Protein AF-A0A3B9RMG1-F1 (afdb_monomer)

Structure (mmCIF, N/CA/C/O backbone):
data_AF-A0A3B9RMG1-F1
#
_entry.id   AF-A0A3B9RMG1-F1
#
loop_
_atom_site.group_PDB
_atom_site.id
_atom_site.type_symbol
_atom_site.label_atom_id
_atom_site.label_alt_id
_atom_site.label_comp_id
_atom_site.label_asym_id
_atom_site.label_entity_id
_atom_site.label_seq_id
_atom_site.pdbx_PDB_ins_code
_atom_site.Cartn_x
_atom_site.Cartn_y
_atom_site.Cartn_z
_atom_site.occupancy
_atom_site.B_iso_or_equiv
_atom_site.auth_seq_id
_atom_site.auth_comp_id
_atom_site.auth_asym_id
_atom_site.auth_atom_id
_atom_site.pdbx_PDB_model_num
ATOM 1 N N . MET A 1 1 ? -4.526 37.143 44.118 1.00 39.34 1 MET A N 1
ATOM 2 C CA . MET A 1 1 ? -5.669 37.344 45.036 1.00 39.34 1 MET A CA 1
ATOM 3 C C . MET A 1 1 ? -5.290 36.691 46.354 1.00 39.34 1 MET A C 1
ATOM 5 O O . MET A 1 1 ? -4.773 35.588 46.315 1.00 39.34 1 MET A O 1
ATOM 9 N N . ASN A 1 2 ? -5.384 37.410 47.474 1.00 41.53 2 ASN A N 1
ATOM 10 C CA . ASN A 1 2 ? -4.880 36.944 48.771 1.00 41.53 2 ASN A CA 1
ATOM 11 C C . ASN A 1 2 ? -5.674 35.728 49.270 1.00 41.53 2 ASN A C 1
ATOM 13 O O . ASN A 1 2 ? -6.809 35.892 49.714 1.00 41.53 2 ASN A O 1
ATOM 17 N N . ASP A 1 3 ? -5.048 34.552 49.278 1.00 46.69 3 ASP A N 1
ATOM 18 C CA . ASP A 1 3 ? -5.519 33.377 50.014 1.00 46.69 3 ASP A CA 1
ATOM 19 C C . ASP A 1 3 ? -5.377 33.633 51.519 1.00 46.69 3 ASP A C 1
ATOM 21 O O . ASP A 1 3 ? -4.425 33.203 52.177 1.00 46.6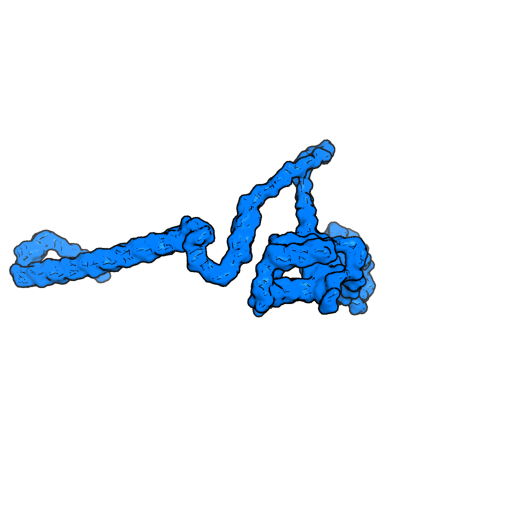9 3 ASP A O 1
ATOM 25 N N . LYS A 1 4 ? -6.329 34.370 52.096 1.00 62.47 4 LYS A N 1
ATOM 26 C CA . LYS A 1 4 ? -6.506 34.381 53.548 1.00 62.47 4 LYS A CA 1
ATOM 27 C C . LYS A 1 4 ? -7.017 33.000 53.952 1.00 62.47 4 LYS A C 1
ATOM 29 O O . LYS A 1 4 ? -8.217 32.749 53.942 1.00 62.47 4 LYS A O 1
ATOM 34 N N . LYS A 1 5 ? -6.095 32.093 54.285 1.00 68.38 5 LYS A N 1
ATOM 35 C CA . LYS A 1 5 ? -6.429 30.817 54.927 1.00 68.38 5 LYS A CA 1
ATOM 36 C C . LYS A 1 5 ? -7.257 31.118 56.173 1.00 68.38 5 LYS A C 1
ATOM 38 O O . LYS A 1 5 ? -6.800 31.841 57.054 1.00 68.38 5 LYS A O 1
ATOM 43 N N . ILE A 1 6 ? -8.469 30.578 56.221 1.00 74.62 6 ILE A N 1
ATOM 44 C CA . ILE A 1 6 ? -9.346 30.670 57.385 1.00 74.62 6 ILE A CA 1
ATOM 45 C C . ILE A 1 6 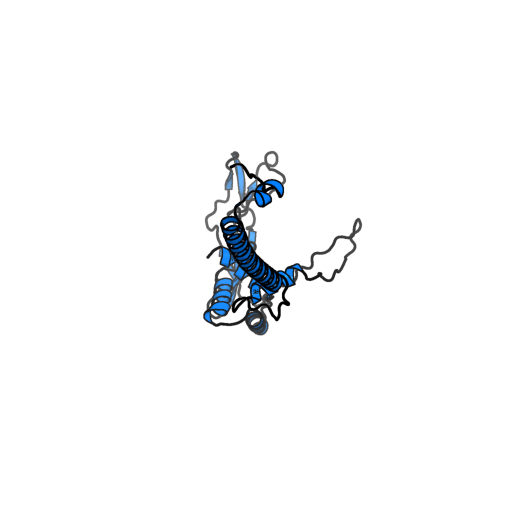? -8.608 30.014 58.560 1.00 74.62 6 ILE A C 1
ATOM 47 O O . ILE A 1 6 ? -8.339 28.812 58.540 1.00 74.62 6 ILE A O 1
ATOM 51 N N . THR A 1 7 ? -8.214 30.807 59.555 1.00 81.25 7 THR A N 1
ATOM 52 C CA . THR A 1 7 ? -7.541 30.311 60.759 1.00 81.25 7 THR A CA 1
ATOM 53 C C . THR A 1 7 ? -8.571 29.935 61.819 1.00 81.25 7 THR A C 1
ATOM 55 O O . THR A 1 7 ? -9.651 30.519 61.903 1.00 81.25 7 THR A O 1
ATOM 58 N N . LYS A 1 8 ? -8.232 28.957 62.666 1.00 78.75 8 LYS A N 1
ATOM 59 C CA . LYS A 1 8 ? -9.112 28.476 63.744 1.00 78.75 8 LYS A CA 1
ATOM 60 C C . LYS A 1 8 ? -9.566 29.608 64.676 1.00 78.75 8 LYS A C 1
ATOM 62 O O . LYS A 1 8 ? -10.716 29.635 65.086 1.00 78.75 8 LYS A O 1
ATOM 67 N N . GLU A 1 9 ? -8.681 30.556 64.962 1.00 79.56 9 GLU A N 1
ATOM 68 C CA . GLU A 1 9 ? -8.955 31.724 65.810 1.00 79.56 9 GLU A CA 1
ATOM 69 C C . GLU A 1 9 ? -10.005 32.660 65.196 1.00 79.56 9 GLU A C 1
ATOM 71 O O . GLU A 1 9 ? -10.875 33.156 65.907 1.00 79.56 9 GLU A O 1
ATOM 76 N N . SER A 1 10 ? -9.986 32.832 63.869 1.00 76.69 10 SER A N 1
ATOM 77 C CA . SER A 1 10 ? -10.973 33.633 63.137 1.00 76.69 10 SER A CA 1
ATOM 78 C C . SER A 1 10 ? -12.367 33.002 63.143 1.00 76.69 10 SER A C 1
ATOM 80 O O . SER A 1 10 ? -13.353 33.728 63.101 1.00 76.69 10 SER A O 1
ATOM 82 N N . LEU A 1 11 ? -12.461 31.669 63.191 1.00 76.62 11 LEU A N 1
ATOM 83 C CA . LEU A 1 11 ? -13.736 30.942 63.224 1.00 76.62 11 LEU A CA 1
ATOM 84 C C . LEU A 1 11 ? -14.408 31.004 64.598 1.00 76.62 11 LEU A C 1
ATOM 86 O O . LEU A 1 11 ? -15.629 31.050 64.681 1.00 76.62 11 LEU A O 1
ATOM 90 N N . VAL A 1 12 ? -13.614 31.027 65.672 1.00 82.75 12 VAL A N 1
ATOM 91 C CA . VAL A 1 12 ? -14.121 31.094 67.054 1.00 82.75 12 VAL A CA 1
ATOM 92 C C . VAL A 1 12 ? -14.759 32.455 67.361 1.00 82.75 12 VAL A C 1
ATOM 94 O O . VA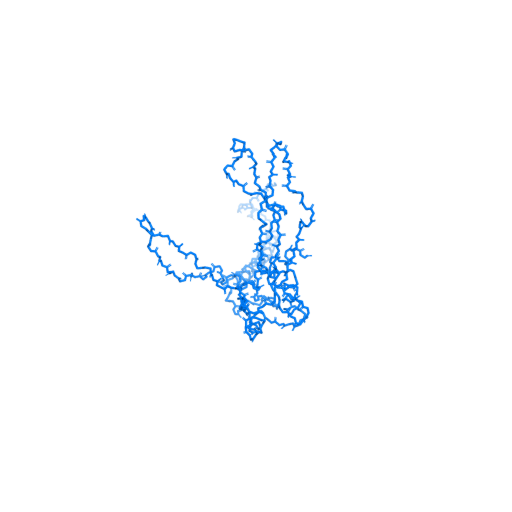L A 1 12 ? -15.621 32.537 68.230 1.00 82.75 12 VAL A O 1
ATOM 97 N N . GLN A 1 13 ? -14.363 33.514 66.650 1.00 83.25 13 GLN A N 1
ATOM 98 C CA . GLN A 1 13 ? -14.909 34.864 66.828 1.00 83.25 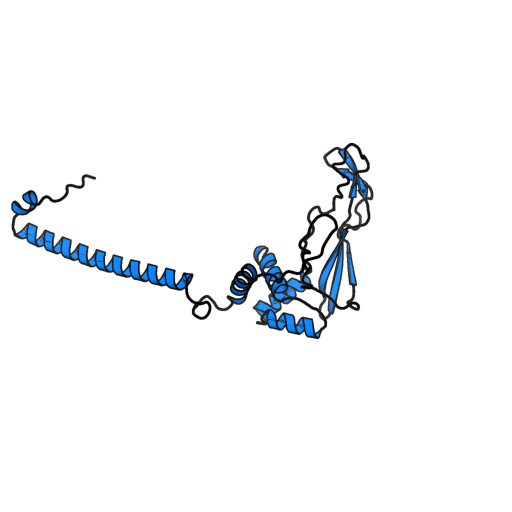13 GLN A CA 1
ATOM 99 C C . GLN A 1 13 ? -16.139 35.169 65.954 1.00 83.25 13 GLN A C 1
ATOM 101 O O . GLN A 1 13 ? -16.744 36.225 66.125 1.00 83.25 13 GLN A O 1
ATOM 106 N N . MET A 1 14 ? -16.516 34.285 65.022 1.00 80.56 14 MET A N 1
ATOM 107 C CA . MET A 1 14 ? -17.698 34.492 64.178 1.00 80.56 14 MET A CA 1
ATOM 108 C C . MET A 1 14 ? -18.995 34.174 64.936 1.00 80.56 14 MET A C 1
ATOM 110 O O . MET A 1 14 ? -19.017 33.270 65.777 1.00 80.56 14 MET A O 1
ATOM 114 N N . PRO A 1 15 ? -20.098 34.880 64.635 1.00 88.81 15 PRO A N 1
ATOM 115 C CA . PRO A 1 15 ? -21.396 34.544 65.197 1.00 88.81 15 PRO A CA 1
ATOM 116 C C . PRO A 1 15 ? -21.856 33.166 64.701 1.00 88.81 15 PRO A C 1
ATOM 118 O O . PRO A 1 15 ? -21.506 32.711 63.611 1.00 88.81 15 PRO A O 1
ATOM 121 N N . HIS A 1 16 ? -22.665 32.494 65.522 1.00 85.31 16 HIS A N 1
ATOM 122 C CA . HIS A 1 16 ? -23.092 31.113 65.280 1.00 85.31 16 HIS A CA 1
ATOM 123 C C . HIS A 1 16 ? -23.834 30.933 63.942 1.00 85.31 16 HIS A C 1
ATOM 125 O O . HIS A 1 16 ? -23.711 29.893 63.299 1.00 85.31 16 HIS A O 1
ATOM 131 N N . GLU A 1 17 ? -24.594 31.941 63.516 1.00 87.75 17 GLU A N 1
ATOM 132 C CA . GLU A 1 17 ? -25.357 31.921 62.264 1.00 87.75 17 GLU A CA 1
ATOM 133 C C . GLU A 1 17 ? -24.441 31.937 61.029 1.00 87.75 17 GLU A C 1
ATOM 135 O O . GLU A 1 17 ? -24.593 31.100 60.138 1.00 87.75 17 GLU A O 1
ATOM 140 N N . ASP A 1 18 ? -23.410 32.787 61.031 1.00 85.50 18 ASP A N 1
ATOM 141 C CA . ASP A 1 18 ? -22.428 32.843 59.943 1.00 85.50 18 ASP A CA 1
ATOM 142 C C . ASP A 1 18 ? -21.576 31.566 59.875 1.00 85.50 18 ASP A C 1
ATOM 144 O O . ASP A 1 18 ? -21.216 31.106 58.790 1.00 85.50 18 ASP A O 1
ATOM 148 N N . LEU A 1 19 ? -21.276 30.955 61.028 1.00 86.25 19 LEU A N 1
ATOM 149 C CA . LEU A 1 19 ? -20.561 29.678 61.102 1.00 86.25 19 LEU A CA 1
ATOM 150 C C . LEU A 1 19 ? -21.408 28.545 60.498 1.00 86.25 19 LEU A C 1
ATOM 152 O O . LEU A 1 19 ? -20.898 27.756 59.702 1.00 86.25 19 LEU A O 1
ATOM 156 N N . ALA A 1 20 ? -22.707 28.498 60.807 1.00 87.00 20 ALA A N 1
ATOM 157 C CA . ALA A 1 20 ? -23.631 27.523 60.229 1.00 87.00 20 ALA 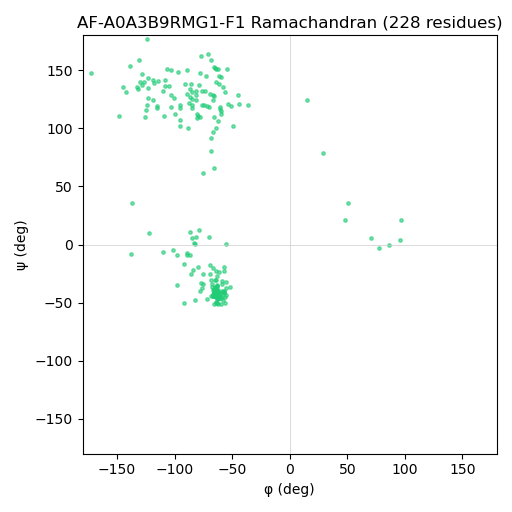A CA 1
ATOM 158 C C . ALA A 1 20 ? -23.756 27.679 58.702 1.00 87.00 20 ALA A C 1
ATOM 160 O O . ALA A 1 20 ? -23.676 26.685 57.975 1.00 87.00 20 ALA A O 1
ATOM 161 N N . ALA A 1 21 ? -23.872 28.916 58.206 1.00 88.75 21 ALA A N 1
ATOM 162 C CA . ALA A 1 21 ? -23.900 29.203 56.773 1.00 88.75 21 ALA A CA 1
ATOM 163 C C . ALA A 1 21 ? -22.589 28.792 56.078 1.00 88.75 21 ALA A C 1
ATOM 165 O O . ALA A 1 21 ? -22.608 28.17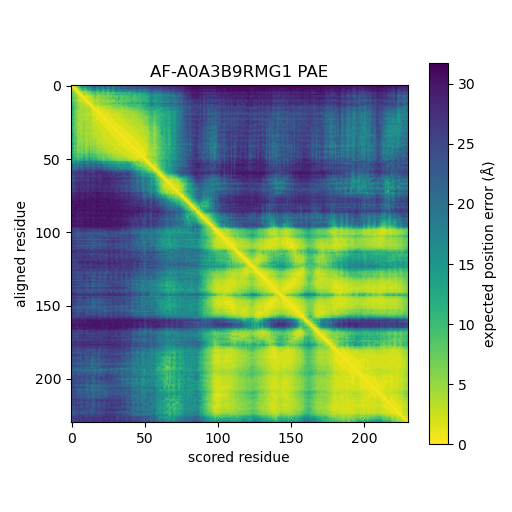7 55.011 1.00 88.75 21 ALA A O 1
ATOM 166 N N . LEU A 1 22 ? -21.438 29.068 56.700 1.00 88.81 22 LEU A N 1
ATOM 167 C CA . LEU A 1 22 ? -20.129 28.678 56.179 1.00 88.81 22 LEU A CA 1
ATOM 168 C C . LEU A 1 22 ? -19.963 27.153 56.118 1.00 88.81 22 LEU A C 1
ATOM 170 O O . LEU A 1 22 ? -19.488 26.636 55.110 1.00 88.81 22 LEU A O 1
ATOM 174 N N . VAL A 1 23 ? -20.393 26.424 57.152 1.00 90.62 23 VAL A N 1
ATOM 175 C CA . VAL A 1 23 ? -20.362 24.952 57.168 1.00 90.62 23 VAL A CA 1
ATOM 176 C C . VAL A 1 23 ? -21.254 24.368 56.076 1.00 90.62 23 VAL A C 1
ATOM 178 O O . VAL A 1 23 ? -20.827 23.439 55.394 1.00 90.62 23 VAL A O 1
ATOM 181 N N . PHE A 1 24 ? -22.448 24.924 55.866 1.00 93.31 24 PHE A N 1
ATOM 182 C CA . PHE A 1 24 ? -23.353 24.492 54.799 1.00 93.31 24 PHE A CA 1
ATOM 183 C C . PHE A 1 24 ? -22.777 24.752 53.397 1.00 93.31 24 PHE A C 1
ATOM 185 O O . PHE A 1 24 ? -22.838 23.896 52.513 1.00 93.31 24 PHE A O 1
ATOM 192 N N . ASN A 1 25 ? -22.155 25.913 53.188 1.00 92.50 25 ASN A N 1
ATOM 193 C CA . ASN A 1 25 ? -21.501 26.228 51.919 1.00 92.50 25 ASN A CA 1
ATOM 194 C C . ASN A 1 25 ? -20.311 25.296 51.659 1.00 92.50 25 ASN A C 1
ATOM 196 O O . ASN A 1 25 ? -20.173 24.759 50.561 1.00 92.50 25 ASN A O 1
ATOM 200 N N . LEU A 1 26 ? -19.474 25.056 52.672 1.00 91.75 26 LEU A N 1
ATOM 201 C CA . LEU A 1 26 ? -18.340 24.141 52.557 1.00 91.75 26 LEU A CA 1
ATOM 202 C C . LEU A 1 26 ? -18.787 22.693 52.337 1.00 91.75 26 LEU A C 1
ATOM 204 O O . LEU A 1 26 ? -18.174 22.006 51.526 1.00 91.75 26 LEU A O 1
ATOM 208 N N . SER A 1 27 ? -19.848 22.224 53.000 1.00 95.00 27 SER A N 1
ATOM 209 C CA . SER A 1 27 ? -20.367 20.870 52.777 1.00 95.00 27 SER A CA 1
ATOM 210 C C . SER A 1 27 ? -20.903 20.700 51.357 1.00 95.00 27 SER A C 1
ATOM 212 O O . SER A 1 27 ? -20.614 19.688 50.722 1.00 95.00 27 SER A O 1
ATOM 214 N N . THR A 1 28 ? -21.594 21.714 50.830 1.00 96.06 28 THR A N 1
ATOM 215 C CA . THR A 1 28 ? -22.084 21.732 49.446 1.00 96.06 28 THR A CA 1
ATOM 216 C C . THR A 1 28 ? -20.920 21.709 48.452 1.00 96.06 28 THR A C 1
ATOM 218 O O . THR A 1 28 ? -20.920 20.902 47.528 1.00 96.06 28 THR A O 1
ATOM 221 N N . ILE A 1 29 ? -19.879 22.524 48.668 1.00 95.94 29 ILE A N 1
ATOM 222 C CA . ILE A 1 29 ? -18.672 22.536 47.820 1.00 95.94 29 ILE A CA 1
ATOM 223 C C . ILE A 1 29 ? -17.941 21.189 47.871 1.00 95.94 29 ILE A C 1
ATOM 225 O O . ILE A 1 29 ? -17.483 20.690 46.849 1.00 95.94 29 ILE A O 1
ATOM 229 N N . ILE A 1 30 ? -17.832 20.573 49.050 1.00 96.50 30 ILE A N 1
ATOM 230 C CA . ILE A 1 30 ? -17.201 19.255 49.189 1.00 96.50 30 ILE A CA 1
ATOM 231 C C . ILE A 1 30 ? -18.006 18.192 48.432 1.00 96.50 30 ILE A C 1
ATOM 233 O O . ILE A 1 30 ? -17.414 17.316 47.803 1.00 96.50 30 ILE A O 1
ATOM 237 N N . GLN A 1 31 ? -19.339 18.254 48.463 1.00 95.94 31 GLN A N 1
ATOM 238 C CA . GLN A 1 31 ? -20.193 17.337 47.705 1.00 95.94 31 GLN A CA 1
ATOM 239 C C . GLN A 1 31 ? -19.979 17.487 46.195 1.00 95.94 31 GLN A C 1
ATOM 241 O O . GLN A 1 31 ? -19.674 16.491 45.540 1.00 95.94 31 GLN A O 1
ATOM 246 N N . THR A 1 32 ? -20.024 18.710 45.661 1.00 96.69 32 THR A N 1
ATOM 247 C CA . THR A 1 32 ? -19.827 18.946 44.221 1.00 96.69 32 THR A CA 1
ATOM 248 C C . THR A 1 32 ? -18.423 18.556 43.755 1.00 96.69 32 THR A C 1
ATOM 250 O O . THR A 1 32 ? -18.270 17.912 42.719 1.00 96.69 32 THR A O 1
ATOM 253 N N . GLN A 1 33 ? -17.388 18.856 44.546 1.00 96.75 33 GLN A N 1
ATOM 254 C CA . GLN A 1 33 ? -16.019 18.430 44.245 1.00 96.75 33 GLN A CA 1
ATOM 255 C C . GLN A 1 33 ? -15.870 16.904 44.259 1.00 96.75 33 GLN A C 1
ATOM 257 O O . GLN A 1 33 ? -15.161 16.348 43.422 1.00 96.75 33 GLN A O 1
ATOM 262 N N . ASN A 1 34 ? -16.533 16.204 45.183 1.00 97.12 34 ASN A N 1
ATOM 263 C CA . ASN A 1 34 ? -16.502 14.742 45.223 1.00 97.12 34 ASN A CA 1
ATOM 264 C C . ASN A 1 34 ? -17.196 14.116 44.005 1.00 97.12 34 ASN A C 1
ATOM 266 O O . ASN A 1 34 ? -16.685 13.129 43.471 1.00 97.12 34 ASN A O 1
ATOM 270 N N . GLU A 1 35 ? -18.313 14.688 43.552 1.00 97.38 35 GLU A N 1
ATOM 271 C CA . GLU A 1 35 ? -18.993 14.278 42.317 1.00 97.38 35 GLU A CA 1
ATOM 272 C C . GLU A 1 35 ? -18.094 14.483 41.092 1.00 97.38 35 GLU A C 1
ATOM 274 O O . GLU A 1 35 ? -17.920 13.572 40.282 1.00 97.38 35 GLU A O 1
ATOM 279 N N . GLU A 1 36 ? -17.437 15.638 40.989 1.00 97.12 36 GLU A N 1
ATOM 280 C CA . GLU A 1 36 ? -16.516 15.928 39.890 1.00 97.12 36 GLU A CA 1
ATOM 281 C C . GLU A 1 36 ? -15.307 14.980 39.892 1.00 97.12 36 GLU A C 1
ATOM 283 O O . GLU A 1 36 ? -14.942 14.423 38.855 1.00 97.12 36 GLU A O 1
ATOM 288 N N . ILE A 1 37 ? -14.726 14.700 41.062 1.00 97.69 37 ILE A N 1
ATOM 289 C CA . ILE A 1 37 ? -13.644 13.718 41.206 1.00 97.69 37 ILE A CA 1
ATOM 290 C C . ILE A 1 37 ? -14.114 12.314 40.805 1.00 97.69 37 ILE A C 1
ATOM 292 O O . ILE A 1 37 ? -13.342 11.569 40.195 1.00 97.69 37 ILE A O 1
ATOM 296 N N . ALA A 1 38 ? -15.345 11.925 41.146 1.00 97.31 38 ALA A N 1
ATOM 297 C CA . ALA A 1 38 ? -15.903 10.635 40.748 1.00 97.31 38 ALA A CA 1
ATOM 298 C C . ALA A 1 38 ? -16.031 10.535 39.220 1.00 97.31 38 ALA A C 1
ATOM 300 O O . ALA A 1 38 ? -15.525 9.572 38.639 1.00 97.31 38 ALA A O 1
ATOM 301 N N . ASN A 1 39 ? -16.581 11.568 38.578 1.00 97.06 39 ASN A N 1
ATOM 302 C CA . ASN A 1 3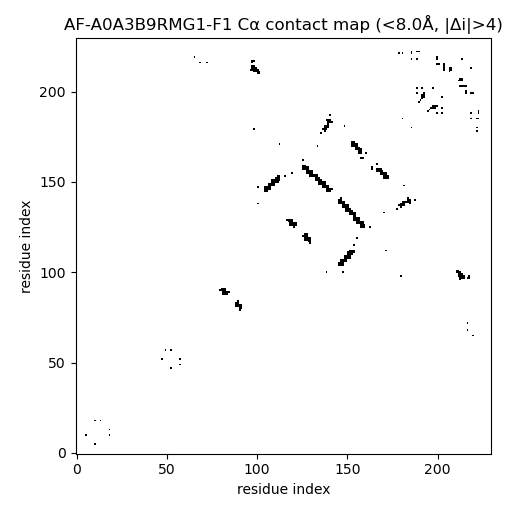9 ? -16.710 11.656 37.122 1.00 97.06 39 ASN A CA 1
ATOM 303 C C . ASN A 1 39 ? -15.342 11.617 36.425 1.00 97.06 39 ASN A C 1
ATOM 305 O O . ASN A 1 39 ? -15.133 10.857 35.481 1.00 97.06 39 ASN A O 1
ATOM 309 N N . LEU A 1 40 ? -14.361 12.383 36.913 1.00 97.19 40 LEU A N 1
ATOM 310 C CA . LEU A 1 40 ? -13.007 12.387 36.353 1.00 97.19 40 LEU A CA 1
ATOM 311 C C . LEU A 1 40 ? -12.323 11.022 36.488 1.00 97.19 40 LEU A C 1
ATOM 313 O O . LEU A 1 40 ? -11.636 10.574 35.567 1.00 97.19 40 LEU A O 1
ATOM 317 N N . LYS A 1 41 ? -12.517 10.336 37.620 1.00 96.81 41 LYS A N 1
ATOM 318 C CA . LYS A 1 41 ? -12.010 8.972 37.819 1.00 96.81 41 LYS A CA 1
ATOM 319 C C . LYS A 1 41 ? -12.669 7.980 36.866 1.00 96.81 41 LYS A C 1
ATOM 321 O O . LYS A 1 41 ? -11.979 7.087 36.380 1.00 96.81 41 LYS A O 1
ATOM 326 N N . GLU A 1 42 ? -13.965 8.111 36.603 1.00 95.38 42 GLU A N 1
ATOM 327 C CA . GLU A 1 42 ? -14.668 7.284 35.622 1.00 95.38 42 GLU A CA 1
ATOM 328 C C . GLU A 1 42 ? -14.128 7.522 34.209 1.00 95.38 42 GLU A C 1
ATOM 330 O O . GLU A 1 42 ? -13.701 6.572 33.558 1.00 95.38 42 GLU A O 1
ATOM 335 N N . LEU A 1 43 ? -14.024 8.781 33.776 1.00 94.44 43 LEU A N 1
ATOM 336 C CA . LEU A 1 43 ? -13.455 9.140 32.474 1.00 94.44 43 LEU A CA 1
ATOM 337 C C . LEU A 1 43 ? -12.022 8.627 32.304 1.00 94.44 43 LEU A C 1
ATOM 339 O O . LEU A 1 43 ? -11.650 8.139 31.237 1.00 94.44 43 LEU A O 1
ATOM 343 N N . TYR A 1 44 ? -11.207 8.698 33.360 1.00 94.31 44 TYR A N 1
ATOM 344 C CA . TYR A 1 44 ? -9.856 8.147 33.340 1.00 94.31 44 TYR A CA 1
ATOM 345 C C . TYR A 1 44 ? -9.860 6.623 33.177 1.00 94.31 44 TYR A C 1
ATOM 347 O O . TYR A 1 44 ? -9.085 6.090 32.380 1.00 94.31 44 TYR A O 1
ATOM 355 N N . LYS A 1 45 ? -10.739 5.913 33.898 1.00 91.19 45 LYS A N 1
ATOM 356 C CA . LYS A 1 45 ? -10.909 4.461 33.745 1.00 91.19 45 LYS A CA 1
ATOM 357 C C . LYS A 1 45 ? -11.370 4.101 32.337 1.00 91.19 45 LYS A C 1
ATOM 359 O O . LYS A 1 45 ? -10.787 3.191 31.760 1.00 91.19 45 LYS A O 1
ATOM 364 N N . LEU A 1 46 ? -12.336 4.831 31.777 1.00 86.75 46 LEU A N 1
ATOM 365 C CA . LEU A 1 46 ? -12.823 4.639 30.409 1.00 86.75 46 LEU A CA 1
ATOM 366 C C . LEU A 1 46 ? -11.702 4.829 29.387 1.00 86.75 46 LEU A C 1
ATOM 368 O O . LEU A 1 46 ? -11.428 3.910 28.628 1.00 86.75 46 LEU A O 1
ATOM 372 N N . ARG A 1 47 ? -10.953 5.937 29.442 1.00 84.94 47 ARG A N 1
ATOM 373 C CA . ARG A 1 47 ? -9.780 6.146 28.570 1.00 84.94 47 ARG A CA 1
ATOM 374 C C . ARG A 1 47 ? -8.732 5.047 28.699 1.00 84.94 47 ARG A C 1
ATOM 376 O O . ARG A 1 47 ? -8.102 4.656 27.720 1.00 84.94 47 ARG A O 1
ATOM 383 N N . THR A 1 48 ? -8.475 4.607 29.928 1.00 85.12 48 THR A N 1
ATOM 384 C CA . THR A 1 48 ? -7.503 3.541 30.190 1.00 85.12 48 THR A CA 1
ATOM 385 C C . THR A 1 48 ? -8.007 2.229 29.590 1.00 85.12 48 THR A C 1
ATOM 387 O O . THR A 1 48 ? -7.237 1.525 28.946 1.00 85.12 48 THR A O 1
ATOM 390 N N . ALA A 1 49 ? -9.301 1.936 29.726 1.00 81.00 49 ALA A N 1
ATOM 391 C CA . ALA A 1 49 ? -9.934 0.785 29.102 1.00 81.00 49 ALA A CA 1
ATOM 392 C C . ALA A 1 49 ? -9.902 0.877 27.568 1.00 81.00 49 ALA A C 1
ATOM 394 O O . ALA A 1 49 ? -9.495 -0.083 26.941 1.00 81.00 49 ALA A O 1
ATOM 395 N N . GLU A 1 50 ? -10.218 2.014 26.949 1.00 74.25 50 GLU A N 1
ATOM 396 C CA . GLU A 1 50 ? -10.128 2.193 25.487 1.00 74.25 50 GLU A CA 1
ATOM 397 C C . GLU A 1 50 ? -8.709 1.955 24.951 1.00 74.25 50 GLU A C 1
ATOM 399 O O . GLU A 1 50 ? -8.517 1.343 23.899 1.00 74.25 50 GLU A O 1
ATOM 404 N N . ARG A 1 51 ? -7.697 2.432 25.687 1.00 72.81 51 ARG A N 1
ATOM 405 C CA . ARG A 1 51 ? -6.291 2.334 25.281 1.00 72.81 51 ARG A CA 1
ATOM 406 C C . ARG A 1 51 ? -5.692 0.941 25.487 1.00 72.81 51 ARG A C 1
ATOM 408 O O . ARG A 1 51 ? -4.790 0.572 24.739 1.00 72.81 51 ARG A O 1
ATOM 415 N N . TYR A 1 52 ? -6.130 0.215 26.515 1.00 77.31 52 TYR A N 1
ATOM 416 C CA . TYR A 1 52 ? -5.519 -1.049 26.944 1.00 77.31 52 TYR A CA 1
ATOM 417 C C . TYR A 1 52 ? -6.482 -2.245 26.939 1.00 77.31 52 TYR A C 1
ATOM 419 O O . TYR A 1 52 ? -6.124 -3.303 27.461 1.00 77.31 52 TYR A O 1
ATOM 427 N N . SER A 1 53 ? -7.690 -2.113 26.386 1.00 70.38 53 SER A N 1
ATOM 428 C CA . SER A 1 53 ? -8.597 -3.249 26.229 1.00 70.38 53 SER A CA 1
ATOM 429 C C . SER A 1 53 ? -8.024 -4.268 25.253 1.00 70.38 53 SER A C 1
ATOM 431 O O . SER A 1 53 ? -7.212 -3.966 24.373 1.00 70.38 53 SER A O 1
ATOM 433 N N . SER A 1 54 ? -8.429 -5.521 25.447 1.00 64.06 54 SER A N 1
ATOM 434 C CA . SER A 1 54 ? -8.078 -6.592 24.526 1.00 64.06 54 SER A CA 1
ATOM 435 C C . SER A 1 54 ? -8.622 -6.268 23.127 1.00 64.06 54 SER A C 1
ATOM 437 O O . SER A 1 54 ? -9.713 -5.716 22.999 1.00 64.06 54 SER A O 1
ATOM 439 N N . SER A 1 55 ? -7.897 -6.627 22.059 1.00 59.84 55 SER A N 1
ATOM 440 C CA . SER A 1 55 ? -8.326 -6.314 20.677 1.00 59.84 55 SER A CA 1
ATOM 441 C C . SER A 1 55 ? -9.716 -6.865 20.312 1.00 59.84 55 SER A C 1
ATOM 443 O O . SER A 1 55 ? -10.343 -6.385 19.378 1.00 59.84 55 SER A O 1
ATOM 445 N N . SER A 1 56 ? -10.207 -7.864 21.057 1.00 58.41 56 SER A N 1
ATOM 446 C CA . SER A 1 56 ? -11.548 -8.443 20.923 1.00 58.41 56 SER A CA 1
ATOM 447 C C . SER A 1 56 ? -12.659 -7.627 21.592 1.00 58.41 56 SER A C 1
ATOM 449 O O . SER A 1 56 ? -13.825 -7.828 21.273 1.00 58.41 56 SER A O 1
ATOM 451 N N . GLU A 1 57 ? -12.316 -6.743 22.530 1.00 58.47 57 GLU A N 1
ATOM 452 C CA . GLU A 1 57 ? -13.251 -5.913 23.305 1.00 58.47 57 GLU A CA 1
ATOM 453 C C . GLU A 1 57 ? -13.178 -4.428 22.926 1.00 58.47 57 GLU A C 1
ATOM 455 O O . GLU A 1 57 ? -13.990 -3.631 23.398 1.00 58.47 57 GLU A O 1
ATOM 460 N N . GLN A 1 58 ? -12.230 -4.035 22.069 1.00 61.41 58 GLN A N 1
ATOM 461 C CA . GLN A 1 58 ? -12.234 -2.713 21.456 1.00 61.41 58 GLN A CA 1
ATOM 462 C C . GLN A 1 58 ? -13.479 -2.578 20.575 1.00 61.41 58 GLN A C 1
ATOM 464 O O . GLN A 1 58 ? -13.520 -3.038 19.437 1.00 61.41 58 GLN A O 1
ATOM 469 N N . VAL A 1 59 ? -14.508 -1.908 21.100 1.00 56.97 59 VAL A N 1
ATOM 470 C CA . VAL A 1 59 ? -15.641 -1.391 20.319 1.00 56.97 59 VAL A CA 1
ATOM 471 C C . VAL A 1 59 ? -15.157 -0.142 19.571 1.00 56.97 59 VAL A C 1
ATOM 473 O O . VAL A 1 59 ? -15.582 0.980 19.825 1.00 56.97 59 VAL A O 1
ATOM 476 N N . GLY A 1 60 ? -14.168 -0.332 18.701 1.00 54.94 60 GLY A N 1
ATOM 477 C CA . GLY A 1 60 ? -13.645 0.668 17.784 1.00 54.94 60 GLY A CA 1
ATOM 478 C C . GLY A 1 60 ? -14.185 0.362 16.399 1.00 54.94 60 GLY A C 1
ATOM 479 O O . GLY A 1 60 ? -13.975 -0.735 15.902 1.00 54.94 60 GLY A O 1
ATOM 480 N N . TYR A 1 61 ? -14.948 1.309 15.855 1.00 52.91 61 TYR A N 1
ATOM 481 C CA . TYR A 1 61 ? -15.434 1.451 14.479 1.00 52.91 61 TYR A CA 1
ATOM 482 C C . TYR A 1 61 ? -15.342 0.222 13.553 1.00 52.91 61 TYR A C 1
ATOM 484 O O . TYR A 1 61 ? -14.270 -0.309 13.259 1.00 52.91 61 TYR A O 1
ATOM 492 N N . LEU A 1 62 ? -16.506 -0.153 13.004 1.00 54.94 62 LEU A N 1
ATOM 493 C CA . LEU A 1 62 ? -16.649 -1.026 11.836 1.00 54.94 62 LEU A CA 1
ATOM 494 C C . LEU A 1 62 ? -15.488 -0.714 10.865 1.00 54.94 62 LEU A C 1
ATOM 496 O O . LEU A 1 62 ? -15.360 0.438 10.473 1.00 54.94 62 LEU A O 1
ATOM 500 N N . PHE A 1 63 ? -14.630 -1.694 10.545 1.00 53.66 63 PHE A N 1
ATOM 501 C CA . PHE A 1 63 ? -13.452 -1.597 9.647 1.00 53.66 63 PHE A CA 1
ATOM 502 C C . PHE A 1 63 ? -12.037 -1.368 10.242 1.00 53.66 63 PHE A C 1
ATOM 504 O O . PHE A 1 63 ? -11.119 -1.061 9.482 1.00 53.66 63 PHE A O 1
ATOM 511 N N . GLN A 1 64 ? -11.770 -1.657 11.522 1.00 61.34 64 GLN A N 1
ATOM 512 C CA . GLN A 1 64 ? -10.407 -1.560 12.103 1.00 61.34 64 GLN A CA 1
ATOM 513 C C . GLN A 1 64 ? -9.370 -2.614 11.621 1.00 61.34 64 GLN A C 1
ATOM 515 O O . GLN A 1 64 ? -8.232 -2.684 12.086 1.00 61.34 64 GLN A O 1
ATOM 520 N N . GLU A 1 65 ? -9.722 -3.443 10.639 1.00 61.91 65 GLU A N 1
ATOM 521 C CA . GLU A 1 65 ? -8.902 -4.557 10.137 1.00 61.91 65 GLU A CA 1
ATOM 522 C C . GLU A 1 65 ? -7.549 -4.142 9.538 1.00 61.91 65 GLU A C 1
ATOM 524 O O . GLU A 1 65 ? -6.661 -4.990 9.410 1.00 61.91 65 GLU A O 1
ATOM 529 N N . LEU A 1 66 ? -7.422 -2.890 9.083 1.00 62.09 66 LEU A N 1
ATOM 530 C CA . LEU A 1 66 ? -6.190 -2.358 8.493 1.00 62.09 66 LEU A CA 1
ATOM 531 C C . LEU A 1 66 ? -5.206 -1.908 9.573 1.00 62.09 66 LEU A C 1
ATOM 533 O O . LEU A 1 66 ? -4.049 -2.312 9.528 1.00 62.09 66 LEU A O 1
ATOM 537 N N . GLU A 1 67 ? -5.679 -1.152 10.562 1.00 65.75 67 GLU A N 1
ATOM 538 C CA . GLU A 1 67 ? -4.869 -0.661 11.685 1.00 65.75 67 GLU A CA 1
ATOM 539 C C . GLU A 1 67 ? -4.382 -1.813 12.570 1.00 65.75 67 GLU A C 1
ATOM 541 O O . GLU A 1 67 ? -3.209 -1.874 12.932 1.00 65.75 67 GLU A O 1
ATOM 546 N N . ILE A 1 68 ? -5.256 -2.791 12.848 1.00 65.81 68 ILE A N 1
ATOM 547 C CA . ILE A 1 68 ? -4.881 -4.006 13.586 1.00 65.81 68 ILE A CA 1
ATOM 548 C C . ILE A 1 68 ? -3.824 -4.795 12.809 1.00 65.81 68 ILE A C 1
ATOM 550 O O . ILE A 1 68 ? -2.880 -5.316 13.400 1.00 65.81 68 ILE A O 1
ATOM 554 N N . LEU A 1 69 ? -3.957 -4.890 11.481 1.00 63.53 69 LEU A N 1
ATOM 555 C CA . LEU A 1 69 ? -2.960 -5.577 10.668 1.00 63.53 69 LEU A CA 1
ATOM 556 C C . LEU A 1 69 ? -1.623 -4.831 10.697 1.00 63.53 69 LEU A C 1
ATOM 558 O O . LEU A 1 69 ? -0.601 -5.485 10.856 1.00 63.53 69 LEU A O 1
ATOM 562 N N . ASP A 1 70 ? -1.619 -3.503 10.592 1.00 63.81 70 ASP A N 1
ATOM 563 C CA . ASP A 1 70 ? -0.397 -2.695 10.658 1.00 63.81 70 ASP A CA 1
ATOM 564 C C . ASP A 1 70 ? 0.325 -2.852 12.010 1.00 63.81 70 ASP A C 1
ATOM 566 O O . ASP A 1 70 ? 1.526 -3.125 12.057 1.00 63.81 70 ASP A O 1
ATOM 570 N N . ALA A 1 71 ? -0.424 -2.840 13.118 1.00 62.19 71 ALA A N 1
ATOM 571 C CA . ALA A 1 71 ? 0.114 -3.086 14.456 1.00 62.19 71 ALA A CA 1
ATOM 572 C C . ALA A 1 71 ? 0.669 -4.515 14.631 1.00 62.19 71 ALA A C 1
ATOM 574 O O . ALA A 1 71 ? 1.749 -4.701 15.195 1.00 62.19 71 ALA A O 1
ATOM 575 N N . VAL A 1 72 ? -0.031 -5.537 14.120 1.00 59.91 72 VAL A N 1
ATOM 576 C CA . VAL A 1 72 ? 0.455 -6.931 14.123 1.00 59.91 72 VAL A CA 1
ATOM 577 C C . VAL A 1 72 ? 1.716 -7.071 13.267 1.00 59.91 72 VAL A C 1
ATOM 579 O O . VAL A 1 72 ? 2.644 -7.780 13.652 1.00 59.91 72 VAL A O 1
ATOM 582 N N . LEU A 1 73 ? 1.783 -6.380 12.130 1.00 54.72 73 LEU A N 1
ATOM 583 C CA . LEU A 1 73 ? 2.935 -6.391 11.230 1.00 54.72 73 LEU A CA 1
ATOM 584 C C . LEU A 1 73 ? 4.165 -5.716 11.843 1.00 54.72 73 LEU A C 1
ATOM 586 O O . LEU A 1 73 ? 5.273 -6.212 11.651 1.00 54.72 73 LEU A O 1
ATOM 590 N N . ALA A 1 74 ? 3.988 -4.639 12.612 1.00 58.44 74 ALA A N 1
ATOM 591 C CA . ALA A 1 74 ? 5.077 -4.011 13.358 1.00 58.44 74 ALA A CA 1
ATOM 592 C C . ALA A 1 74 ? 5.665 -4.932 14.451 1.00 58.44 74 ALA A C 1
ATOM 594 O O . ALA A 1 74 ? 6.813 -4.748 14.854 1.00 58.44 74 ALA A O 1
ATOM 595 N N . GLY A 1 75 ? 4.896 -5.922 14.922 1.00 50.88 75 GLY A N 1
ATOM 596 C CA . GLY A 1 75 ? 5.264 -6.817 16.024 1.00 50.88 75 GLY A CA 1
ATOM 597 C C . GLY A 1 75 ? 5.753 -8.221 15.641 1.00 50.88 75 GLY A C 1
ATOM 598 O O . GLY A 1 75 ? 6.140 -8.973 16.535 1.00 50.88 75 GLY A O 1
ATOM 599 N N . GLN A 1 76 ? 5.735 -8.621 14.364 1.00 40.09 76 GLN A N 1
ATOM 600 C CA . GLN A 1 76 ? 6.136 -9.980 13.966 1.00 40.09 76 GLN A CA 1
ATOM 601 C C . GLN A 1 76 ? 7.667 -10.136 13.858 1.00 40.09 76 GLN A C 1
ATOM 603 O O . GLN A 1 76 ? 8.297 -9.423 13.075 1.00 40.09 76 GLN A O 1
ATOM 608 N N . PRO A 1 77 ? 8.288 -11.097 14.575 1.00 42.66 77 PRO A N 1
ATOM 609 C CA . PRO A 1 77 ? 9.695 -11.427 14.376 1.00 42.66 77 PRO A CA 1
ATOM 610 C C . PRO A 1 77 ? 9.870 -12.220 13.071 1.00 42.66 77 PRO A C 1
ATOM 612 O O . PRO A 1 77 ? 9.304 -13.301 12.900 1.00 42.66 77 PRO A O 1
ATOM 615 N N . GLU A 1 78 ? 10.660 -11.690 12.135 1.00 46.72 78 GLU A N 1
ATOM 616 C CA . GLU A 1 78 ? 11.050 -12.408 10.915 1.00 46.72 78 GLU A CA 1
ATOM 617 C C . GLU A 1 78 ? 11.942 -13.618 11.270 1.00 46.72 78 GLU A C 1
ATOM 619 O O . GLU A 1 78 ? 12.946 -13.475 11.966 1.00 46.72 78 GLU A O 1
ATOM 624 N N . VAL A 1 79 ? 11.595 -14.820 10.788 1.00 48.69 79 VAL A N 1
ATOM 625 C CA . VAL A 1 79 ? 12.403 -16.043 10.979 1.00 48.69 79 VAL A CA 1
ATOM 626 C C . VAL A 1 79 ? 13.690 -15.951 10.146 1.00 48.69 79 VAL A C 1
ATOM 628 O O . VAL A 1 79 ? 13.645 -15.851 8.916 1.00 48.69 79 VAL A O 1
ATOM 631 N N . GLU A 1 80 ? 14.835 -15.966 10.834 1.00 43.91 80 GLU A N 1
ATOM 632 C CA . GLU A 1 80 ? 16.155 -15.632 10.291 1.00 43.91 80 GLU A CA 1
ATOM 633 C C . GLU A 1 80 ? 16.860 -16.835 9.628 1.00 43.91 80 GLU A C 1
ATOM 635 O O . GLU A 1 80 ? 17.071 -17.868 10.255 1.00 43.91 80 GLU A O 1
ATOM 640 N N . GLU A 1 81 ? 17.297 -16.682 8.373 1.00 50.81 81 GLU A N 1
ATOM 641 C CA . GLU A 1 81 ? 18.253 -17.589 7.713 1.00 50.81 81 GLU A CA 1
ATOM 642 C C . GLU A 1 81 ? 19.521 -16.807 7.334 1.00 50.81 81 GLU A C 1
ATOM 644 O O . GLU A 1 81 ? 19.463 -15.783 6.642 1.00 50.81 81 GLU A O 1
ATOM 649 N N . THR A 1 82 ? 20.678 -17.280 7.799 1.00 44.91 82 THR A N 1
ATOM 650 C CA . THR A 1 82 ? 22.004 -16.683 7.584 1.00 44.91 82 THR A CA 1
ATOM 651 C C . THR A 1 82 ? 22.747 -17.362 6.425 1.00 44.91 82 THR A C 1
ATOM 653 O O . THR A 1 82 ? 22.566 -18.546 6.164 1.00 44.91 82 THR A O 1
ATOM 656 N N . ILE A 1 83 ? 23.591 -16.609 5.706 1.00 54.75 83 ILE A N 1
ATOM 657 C CA . ILE A 1 83 ? 24.550 -17.147 4.721 1.00 54.75 83 ILE A CA 1
ATOM 658 C C . ILE A 1 83 ? 25.937 -16.589 5.050 1.00 54.75 83 ILE A C 1
ATOM 660 O O . ILE A 1 83 ? 26.073 -15.396 5.337 1.00 54.75 83 ILE A O 1
ATOM 664 N N . GLU A 1 84 ? 26.957 -17.440 4.995 1.00 45.00 84 GLU A N 1
ATOM 665 C CA . GLU A 1 84 ? 28.352 -17.069 5.233 1.00 45.00 84 GLU A CA 1
ATOM 666 C C . GLU A 1 84 ? 28.982 -16.436 3.984 1.00 45.00 84 GLU A C 1
ATOM 668 O O . GLU A 1 84 ? 28.922 -16.979 2.881 1.00 45.00 84 GLU A O 1
ATOM 673 N N . VAL A 1 85 ? 29.591 -15.263 4.160 1.00 52.59 85 VAL A N 1
ATOM 674 C CA . VAL A 1 85 ? 30.442 -14.598 3.164 1.00 52.59 85 VAL A CA 1
ATOM 675 C C . VAL A 1 85 ? 31.828 -14.462 3.790 1.00 52.59 85 VAL A C 1
ATOM 677 O O . VAL A 1 85 ? 31.926 -14.161 4.977 1.00 52.59 85 VAL A O 1
ATOM 680 N N . ALA A 1 86 ? 32.887 -14.657 2.999 1.00 64.62 86 ALA A N 1
ATOM 681 C CA . ALA A 1 86 ? 34.278 -14.895 3.422 1.00 64.62 86 ALA A CA 1
ATOM 682 C C . ALA A 1 86 ? 34.945 -13.861 4.368 1.00 64.62 86 ALA A C 1
ATOM 684 O O . ALA A 1 86 ? 36.099 -14.047 4.735 1.00 64.62 86 ALA A O 1
ATOM 685 N N . ALA A 1 87 ? 34.259 -12.791 4.782 1.00 63.31 87 ALA A N 1
ATOM 686 C CA . ALA A 1 87 ? 34.775 -11.815 5.747 1.00 63.31 87 ALA A CA 1
ATOM 687 C C . ALA A 1 87 ? 33.761 -11.343 6.815 1.00 63.31 87 ALA A C 1
ATOM 689 O O . ALA A 1 87 ? 34.162 -10.627 7.727 1.00 63.31 87 ALA A O 1
ATOM 690 N N . HIS A 1 88 ? 32.468 -11.683 6.723 1.00 62.12 88 HIS A N 1
ATOM 691 C CA . HIS A 1 88 ? 31.456 -11.414 7.762 1.00 62.12 88 HIS A CA 1
ATOM 692 C C . HIS A 1 88 ? 30.116 -12.081 7.421 1.00 62.12 88 HIS A C 1
ATOM 694 O O . HIS A 1 88 ? 29.715 -12.159 6.258 1.00 62.12 88 HIS A O 1
ATOM 700 N N . SER A 1 89 ? 29.370 -12.501 8.447 1.00 55.81 89 SER A N 1
ATOM 701 C CA . SER A 1 89 ? 27.976 -12.918 8.291 1.00 55.81 89 SER A CA 1
ATOM 702 C C . SER A 1 89 ? 27.104 -11.695 8.016 1.00 55.81 89 SER A C 1
ATOM 704 O O . SER A 1 89 ? 27.013 -10.786 8.846 1.00 55.81 89 SER A O 1
ATOM 706 N N . ARG A 1 90 ? 26.433 -11.664 6.865 1.00 64.62 90 ARG A N 1
ATOM 707 C CA . ARG A 1 90 ? 25.458 -10.620 6.537 1.00 64.62 90 ARG A CA 1
ATOM 708 C C . ARG A 1 90 ? 24.058 -11.218 6.536 1.00 64.62 90 ARG A C 1
ATOM 710 O O . ARG A 1 90 ? 23.818 -12.229 5.883 1.00 64.62 90 ARG A O 1
ATOM 717 N N . LYS A 1 91 ? 23.110 -10.553 7.206 1.00 57.00 91 LYS A N 1
ATOM 718 C CA . LYS A 1 91 ? 21.686 -10.905 7.109 1.00 57.00 91 LYS A CA 1
ATOM 719 C C . LYS A 1 91 ? 21.234 -10.753 5.655 1.00 57.00 91 LYS A C 1
ATOM 721 O O . LYS A 1 91 ? 21.269 -9.650 5.099 1.00 57.00 91 LYS A O 1
ATOM 726 N N . LYS A 1 92 ? 20.821 -11.853 5.022 1.00 51.09 92 LYS A N 1
ATOM 727 C CA . LYS A 1 92 ? 20.206 -11.799 3.697 1.00 51.09 92 LYS A CA 1
ATOM 728 C C . LYS A 1 92 ? 18.756 -11.396 3.899 1.00 51.09 92 LYS A C 1
ATOM 730 O O . LYS A 1 92 ? 17.966 -12.158 4.439 1.00 51.09 92 LYS A O 1
ATOM 735 N N . ARG A 1 93 ? 18.402 -10.184 3.474 1.00 53.28 93 ARG A N 1
ATOM 736 C CA . ARG A 1 93 ? 17.003 -9.750 3.471 1.00 53.28 93 ARG A CA 1
ATOM 737 C C . ARG A 1 93 ? 16.253 -10.685 2.520 1.00 53.28 93 ARG A C 1
ATOM 739 O O . ARG A 1 93 ? 16.457 -10.597 1.306 1.00 53.28 93 ARG A O 1
ATOM 746 N N . LYS A 1 94 ? 15.446 -11.614 3.046 1.00 51.16 94 LYS A N 1
ATOM 747 C CA . LYS A 1 94 ? 14.517 -12.376 2.207 1.00 51.16 94 LYS A CA 1
ATOM 748 C C . LYS A 1 94 ? 13.609 -11.335 1.566 1.00 51.16 94 LYS A C 1
ATOM 750 O O . LYS A 1 94 ? 12.887 -10.619 2.254 1.00 51.16 94 LYS A O 1
ATOM 755 N N . ARG A 1 95 ? 13.678 -11.193 0.240 1.00 53.44 95 ARG A N 1
ATOM 756 C CA . ARG A 1 95 ? 12.598 -10.525 -0.481 1.00 53.44 95 ARG A CA 1
ATOM 757 C C . ARG A 1 95 ? 11.416 -11.462 -0.311 1.00 53.44 95 ARG A C 1
ATOM 759 O O . ARG A 1 95 ? 11.356 -12.480 -0.990 1.00 53.44 95 ARG A O 1
ATOM 766 N N . ALA A 1 96 ? 10.553 -11.189 0.665 1.00 55.41 96 ALA A N 1
ATOM 767 C CA . ALA A 1 96 ? 9.270 -11.857 0.725 1.00 55.41 96 ALA A CA 1
ATOM 768 C C . ALA A 1 96 ? 8.658 -11.679 -0.667 1.00 55.41 96 ALA A C 1
ATOM 770 O O . ALA A 1 96 ? 8.531 -10.541 -1.131 1.00 55.41 96 ALA A O 1
ATOM 771 N N . ASN A 1 97 ? 8.388 -12.787 -1.358 1.00 60.53 97 ASN A N 1
ATOM 772 C CA . ASN A 1 97 ? 7.715 -12.813 -2.654 1.00 60.53 97 ASN A CA 1
ATOM 773 C C . ASN A 1 97 ? 6.282 -12.328 -2.432 1.00 60.53 97 ASN A C 1
ATOM 775 O O . ASN A 1 97 ? 5.363 -13.117 -2.460 1.00 60.53 97 ASN A O 1
ATOM 779 N N . ALA A 1 98 ? 6.091 -11.067 -2.058 1.00 70.19 98 ALA A N 1
ATOM 780 C CA . ALA A 1 98 ? 4.832 -10.526 -1.565 1.00 70.19 98 ALA A CA 1
ATOM 781 C C . ALA A 1 98 ? 3.956 -9.983 -2.705 1.00 70.19 98 ALA A C 1
ATOM 783 O O . ALA A 1 98 ? 2.809 -9.611 -2.479 1.00 70.19 98 ALA A O 1
ATOM 784 N N . CYS A 1 99 ? 4.524 -9.914 -3.909 1.00 82.88 99 CYS A N 1
ATOM 785 C CA . CYS A 1 99 ? 3.867 -9.563 -5.156 1.00 82.88 99 CYS A CA 1
ATOM 786 C C . CYS A 1 99 ? 4.570 -10.345 -6.272 1.00 82.88 99 CYS A C 1
ATOM 788 O O . CYS A 1 99 ? 5.755 -10.121 -6.534 1.00 82.88 99 CYS A O 1
ATOM 790 N N . THR A 1 100 ? 3.899 -11.330 -6.862 1.00 87.12 100 THR A N 1
ATOM 791 C CA . THR A 1 100 ? 4.453 -12.167 -7.934 1.00 87.12 100 THR A CA 1
ATOM 792 C C . THR A 1 100 ? 3.360 -12.518 -8.929 1.00 87.12 100 THR A C 1
ATOM 794 O O . THR A 1 100 ? 2.254 -12.887 -8.537 1.00 87.12 100 THR A O 1
ATOM 797 N N . ALA A 1 101 ? 3.693 -12.404 -10.210 1.00 89.25 101 ALA A N 1
ATOM 798 C CA . ALA A 1 101 ? 2.828 -12.744 -11.327 1.00 89.25 101 ALA A CA 1
ATOM 799 C C . ALA A 1 101 ? 3.296 -14.057 -11.987 1.00 89.25 101 ALA A C 1
ATOM 801 O O . ALA A 1 101 ? 4.497 -14.352 -11.956 1.00 89.25 101 ALA A O 1
ATOM 802 N N . PRO A 1 102 ? 2.386 -14.842 -12.591 1.00 89.44 102 PRO A N 1
ATOM 803 C CA . PRO A 1 102 ? 2.746 -15.958 -13.463 1.00 89.44 102 PRO A CA 1
ATOM 804 C C . PRO A 1 102 ? 3.675 -15.530 -14.607 1.00 89.44 102 PRO A C 1
ATOM 806 O O . PRO A 1 102 ? 3.588 -14.404 -15.096 1.00 89.44 102 PRO A O 1
ATOM 809 N N . ALA A 1 103 ? 4.521 -16.446 -15.084 1.00 88.31 103 ALA A N 1
ATOM 810 C CA . ALA A 1 103 ? 5.450 -16.167 -16.186 1.00 88.31 103 ALA A CA 1
ATOM 811 C C . ALA A 1 103 ? 4.744 -15.827 -17.515 1.00 88.31 103 ALA A C 1
ATOM 813 O O . ALA A 1 103 ? 5.300 -15.094 -18.321 1.00 88.31 103 ALA A O 1
ATOM 814 N N . ASP A 1 104 ? 3.521 -16.325 -17.713 1.00 90.06 104 ASP A N 1
ATOM 815 C CA . ASP A 1 104 ? 2.692 -16.096 -18.908 1.00 90.06 104 ASP A CA 1
ATOM 816 C C . ASP A 1 104 ? 1.841 -14.810 -18.819 1.00 90.06 104 ASP A C 1
ATOM 818 O O . ASP A 1 104 ? 0.919 -14.587 -19.600 1.00 90.06 104 ASP A O 1
ATOM 822 N N . THR A 1 105 ? 2.095 -13.955 -17.822 1.00 91.38 105 THR A N 1
ATOM 823 C CA . THR A 1 105 ? 1.312 -12.725 -17.657 1.00 91.38 105 THR A CA 1
ATOM 824 C C . THR A 1 105 ? 1.624 -11.749 -18.796 1.00 91.38 105 THR A C 1
ATOM 826 O O . THR A 1 105 ? 2.799 -11.449 -19.020 1.00 91.38 105 THR A O 1
ATOM 829 N N . PRO A 1 106 ? 0.610 -11.196 -19.487 1.00 92.69 106 PRO A N 1
ATOM 830 C CA . PRO A 1 106 ? 0.820 -10.195 -20.528 1.00 92.69 106 PRO A CA 1
ATOM 831 C C . PRO A 1 106 ? 1.558 -8.964 -19.990 1.00 92.69 106 PRO A C 1
ATOM 833 O O . PRO A 1 106 ? 1.226 -8.435 -18.926 1.00 92.69 106 PRO A O 1
ATOM 836 N N . VAL A 1 107 ? 2.542 -8.496 -20.757 1.00 94.62 107 VAL A N 1
ATOM 837 C CA . VAL A 1 107 ? 3.367 -7.328 -20.434 1.00 94.62 107 VAL A CA 1
ATOM 838 C C . VAL A 1 107 ? 2.934 -6.147 -21.299 1.00 94.62 107 VAL A C 1
ATOM 840 O O . VAL A 1 107 ? 2.696 -6.306 -22.496 1.00 94.62 107 VAL A O 1
ATOM 843 N N . CYS A 1 108 ? 2.820 -4.968 -20.694 1.00 93.62 108 CYS A N 1
ATOM 844 C CA . CYS A 1 108 ? 2.506 -3.715 -21.368 1.00 93.62 108 CYS A CA 1
ATOM 845 C C . CYS A 1 108 ? 3.606 -2.695 -21.067 1.00 93.62 108 CYS A C 1
ATOM 847 O O . CYS A 1 108 ? 3.848 -2.372 -19.907 1.00 93.62 108 CYS A O 1
ATOM 849 N N . ASP A 1 109 ? 4.285 -2.197 -22.097 1.00 93.75 109 ASP A N 1
ATOM 850 C CA . ASP A 1 109 ? 5.301 -1.162 -21.929 1.00 93.75 109 ASP A CA 1
ATOM 851 C C . ASP A 1 109 ? 4.654 0.223 -21.836 1.00 93.75 109 ASP A C 1
ATOM 853 O O . ASP A 1 109 ? 3.811 0.591 -22.654 1.00 93.75 109 ASP A O 1
ATOM 857 N N . VAL A 1 110 ? 5.067 0.999 -20.834 1.00 91.75 110 VAL A N 1
ATOM 858 C CA . VAL A 1 110 ? 4.620 2.377 -20.617 1.00 91.75 110 VAL A CA 1
ATOM 859 C C . VAL A 1 110 ? 5.846 3.271 -20.529 1.00 91.75 110 VAL A C 1
ATOM 861 O O . VAL A 1 110 ? 6.595 3.239 -19.549 1.00 91.75 110 VAL A O 1
ATOM 864 N N . PHE A 1 111 ? 6.051 4.101 -21.540 1.00 91.31 111 PHE A N 1
ATOM 865 C CA . PHE A 1 111 ? 7.187 5.008 -21.599 1.00 91.31 111 PHE A CA 1
ATOM 866 C C . PHE A 1 111 ? 6.788 6.389 -21.075 1.00 91.31 111 PHE A C 1
ATOM 868 O O . PHE A 1 111 ? 5.946 7.078 -21.642 1.00 91.31 111 PHE A O 1
ATOM 875 N N . HIS A 1 112 ? 7.416 6.827 -19.983 1.00 87.62 112 HIS A N 1
ATOM 876 C CA . HIS A 1 112 ? 7.121 8.136 -19.372 1.00 87.62 112 HIS A CA 1
ATOM 877 C C . HIS A 1 112 ? 7.918 9.290 -19.984 1.00 87.62 112 HIS A C 1
ATOM 879 O O . HIS A 1 112 ? 7.706 10.450 -19.647 1.00 87.62 112 HIS A O 1
ATOM 885 N N . THR A 1 113 ? 8.889 8.965 -20.833 1.00 83.94 113 THR A N 1
ATOM 886 C CA . THR A 1 113 ? 9.880 9.906 -21.374 1.00 83.94 113 THR A CA 1
ATOM 887 C C . THR A 1 113 ? 10.097 9.683 -22.872 1.00 83.94 113 THR A C 1
ATOM 889 O O . THR A 1 113 ? 11.213 9.806 -23.382 1.00 83.94 113 THR A O 1
ATOM 892 N N . GLU A 1 114 ? 9.026 9.331 -23.593 1.00 76.56 114 GLU A N 1
ATOM 893 C CA . GLU A 1 114 ? 9.047 9.321 -25.060 1.00 76.56 114 GLU A CA 1
ATOM 894 C C . GLU A 1 114 ? 9.352 10.739 -25.556 1.00 76.56 114 GLU A C 1
ATOM 896 O O . GLU A 1 114 ? 8.634 11.686 -25.245 1.00 76.56 114 GLU A O 1
ATOM 901 N N . GLY A 1 115 ? 10.469 10.898 -26.269 1.00 80.31 115 GLY A N 1
ATOM 902 C CA . GLY A 1 115 ? 10.947 12.200 -26.747 1.00 80.31 115 GLY A CA 1
ATOM 903 C C . GLY A 1 115 ? 11.988 12.892 -25.862 1.00 80.31 115 GLY A C 1
ATOM 904 O O . GLY A 1 115 ? 12.394 14.005 -26.183 1.00 80.31 115 GLY A O 1
ATOM 905 N N . ALA A 1 116 ? 12.459 12.264 -24.780 1.00 83.19 116 ALA A N 1
ATOM 906 C CA . ALA A 1 116 ? 13.585 12.808 -24.024 1.00 83.19 116 ALA A CA 1
ATOM 907 C C . ALA A 1 116 ? 14.879 12.770 -24.859 1.00 83.19 116 ALA A C 1
ATOM 909 O O . ALA A 1 116 ? 15.238 11.723 -25.404 1.00 83.19 116 ALA A O 1
ATOM 910 N N . GLU A 1 117 ? 15.570 13.911 -24.942 1.00 85.94 117 GLU A N 1
ATOM 911 C CA . GLU A 1 117 ? 16.787 14.069 -25.742 1.00 85.94 117 GLU A CA 1
ATOM 912 C C . GLU A 1 117 ? 17.917 13.147 -25.262 1.00 85.94 117 GLU A C 1
ATOM 914 O O . GLU A 1 117 ? 18.033 12.816 -24.077 1.00 85.94 117 GLU A O 1
ATOM 919 N N . ASP A 1 118 ? 18.795 12.761 -26.189 1.00 85.88 118 ASP A N 1
ATOM 920 C CA . ASP A 1 118 ? 19.951 11.905 -25.899 1.00 85.88 118 ASP A CA 1
ATOM 921 C C . ASP A 1 118 ? 20.989 12.585 -25.002 1.00 85.88 118 ASP A C 1
ATOM 923 O O . ASP A 1 118 ? 21.814 11.913 -24.378 1.00 85.88 118 ASP A O 1
ATOM 927 N N . THR A 1 119 ? 20.970 13.916 -24.942 1.00 85.31 119 THR A N 1
ATOM 928 C CA . THR A 1 119 ? 21.893 14.714 -24.140 1.00 85.31 119 THR A CA 1
ATOM 929 C C . THR A 1 119 ? 21.120 15.761 -23.356 1.00 85.31 119 THR A C 1
ATOM 931 O O . THR A 1 119 ? 20.249 16.417 -23.905 1.00 85.31 119 THR A O 1
ATOM 934 N N . MET A 1 120 ? 21.446 15.930 -22.077 1.00 83.50 120 MET A N 1
ATOM 935 C CA . MET A 1 120 ? 20.825 16.927 -21.208 1.00 83.50 120 MET A CA 1
ATOM 936 C C . MET A 1 120 ? 21.903 17.695 -20.452 1.00 83.50 120 MET A C 1
ATOM 938 O O . MET A 1 120 ? 22.805 17.089 -19.874 1.00 83.50 120 MET A O 1
ATOM 942 N N . THR A 1 121 ? 21.797 19.020 -20.402 1.00 83.31 121 THR A N 1
ATOM 943 C CA . THR A 1 121 ? 22.703 19.857 -19.602 1.00 83.31 121 THR A CA 1
ATOM 944 C C . THR A 1 121 ? 22.063 20.151 -18.251 1.00 83.31 121 THR A C 1
ATOM 946 O O . THR A 1 121 ? 20.969 20.710 -18.170 1.00 83.31 121 THR A O 1
ATOM 949 N N . GLY A 1 122 ? 22.728 19.744 -17.170 1.00 75.94 122 GLY A N 1
ATOM 950 C CA . GLY A 1 122 ? 22.277 20.026 -15.810 1.00 75.94 122 GLY A CA 1
ATOM 951 C C . GLY A 1 122 ? 22.430 21.504 -15.444 1.00 75.94 122 GLY A C 1
ATOM 952 O O . GLY A 1 122 ? 23.192 22.239 -16.068 1.00 75.94 122 GLY A O 1
ATOM 953 N N . LYS A 1 123 ? 21.758 21.934 -14.368 1.00 73.81 123 LYS A N 1
ATOM 954 C CA . LYS A 1 123 ? 21.877 23.307 -13.829 1.00 73.81 123 LYS A CA 1
ATOM 955 C C . LYS A 1 123 ? 23.316 23.690 -13.454 1.00 73.81 123 LYS A C 1
ATOM 957 O O . LYS A 1 123 ? 23.646 24.868 -13.450 1.00 73.81 123 LYS A O 1
ATOM 962 N N . ASP A 1 124 ? 24.156 22.691 -13.197 1.00 73.81 124 ASP A N 1
ATOM 963 C CA . ASP A 1 124 ? 25.568 22.836 -12.838 1.00 73.81 124 ASP A CA 1
ATOM 964 C C . ASP A 1 124 ? 26.497 22.969 -14.068 1.00 73.81 124 ASP A C 1
ATOM 966 O O . ASP A 1 124 ? 27.714 22.933 -13.925 1.00 73.81 124 ASP A O 1
ATOM 970 N N . GLY A 1 125 ? 25.947 23.058 -15.288 1.00 78.19 125 GLY A N 1
ATOM 971 C CA . GLY A 1 125 ? 26.714 23.117 -16.543 1.00 78.19 125 GLY A CA 1
ATOM 972 C C . GLY A 1 125 ? 27.272 21.769 -17.018 1.00 78.19 125 GLY A C 1
ATOM 973 O O . GLY A 1 125 ? 27.846 21.689 -18.100 1.00 78.19 125 GLY A O 1
ATOM 974 N N . ILE A 1 126 ? 27.079 20.700 -16.241 1.00 81.81 126 ILE A N 1
ATOM 975 C CA . ILE A 1 126 ? 27.517 19.339 -16.577 1.00 81.81 126 ILE A CA 1
ATOM 976 C C . ILE A 1 126 ? 26.623 18.762 -17.677 1.00 81.81 126 ILE A C 1
ATOM 978 O O . ILE A 1 126 ? 25.394 18.783 -17.564 1.00 81.81 126 ILE A O 1
ATOM 982 N N . VAL A 1 127 ? 27.246 18.188 -18.706 1.00 86.12 127 VAL A N 1
ATOM 983 C CA . VAL A 1 127 ? 26.555 17.509 -19.804 1.00 86.12 127 VAL A CA 1
ATOM 984 C C . VAL A 1 127 ? 26.357 16.029 -19.463 1.00 86.12 127 VAL A C 1
ATOM 986 O O . VAL A 1 127 ? 27.294 15.321 -19.084 1.00 86.12 127 VAL A O 1
ATOM 989 N N . TYR A 1 128 ? 25.126 15.549 -19.606 1.00 87.44 128 TYR A N 1
ATOM 990 C CA . TYR A 1 128 ? 24.732 14.169 -19.357 1.00 87.44 128 TYR A CA 1
ATOM 991 C C . TYR A 1 128 ? 24.286 13.494 -20.648 1.00 87.44 128 TYR A C 1
ATOM 993 O O . TYR A 1 128 ? 23.567 14.096 -21.437 1.00 87.44 128 TYR A O 1
ATOM 1001 N N . LYS A 1 129 ? 24.645 12.222 -20.823 1.00 89.19 129 LYS A N 1
ATOM 1002 C CA . LYS A 1 129 ? 24.210 11.385 -21.946 1.00 89.19 129 LYS A CA 1
ATOM 1003 C C . LYS A 1 129 ? 23.213 10.326 -21.484 1.00 89.19 129 LYS A C 1
ATOM 1005 O O . LYS A 1 129 ? 23.381 9.763 -20.396 1.00 89.19 129 LYS A O 1
ATOM 1010 N N . ARG A 1 130 ? 22.200 10.050 -22.307 1.00 90.25 130 ARG A N 1
ATOM 1011 C CA . ARG A 1 130 ? 21.210 8.994 -22.079 1.00 90.25 130 ARG A CA 1
ATOM 1012 C C . ARG A 1 130 ? 21.873 7.613 -22.090 1.00 90.25 130 ARG A C 1
ATOM 1014 O O . ARG A 1 130 ? 22.791 7.335 -22.862 1.00 90.25 130 ARG A O 1
ATOM 1021 N N . VAL A 1 131 ? 21.416 6.766 -21.181 1.00 90.69 131 VAL A N 1
ATOM 1022 C CA . VAL A 1 131 ? 21.804 5.368 -20.976 1.00 90.69 131 VAL A CA 1
ATOM 1023 C C . VAL A 1 131 ? 20.524 4.525 -21.047 1.00 90.69 131 VAL A C 1
ATOM 1025 O O . VAL A 1 131 ? 19.435 5.071 -21.195 1.00 90.69 131 VAL A O 1
ATOM 1028 N N . GLU A 1 132 ? 20.656 3.204 -20.951 1.00 90.19 132 GLU A N 1
ATOM 1029 C CA . GLU A 1 132 ? 19.533 2.282 -20.785 1.00 90.19 132 GLU A CA 1
ATOM 1030 C C . GLU A 1 132 ? 18.534 2.786 -19.738 1.00 90.19 132 GLU A C 1
ATOM 1032 O O . GLU A 1 132 ? 18.914 3.150 -18.618 1.00 90.19 132 GLU A O 1
ATOM 1037 N N . ASP A 1 133 ? 17.266 2.812 -20.140 1.00 90.62 133 ASP A N 1
ATOM 1038 C CA . ASP A 1 133 ? 16.172 3.297 -19.319 1.00 90.62 133 ASP A CA 1
ATOM 1039 C C . ASP A 1 133 ? 16.032 2.449 -18.050 1.00 90.62 133 ASP A C 1
ATOM 1041 O O . ASP A 1 133 ? 16.238 1.234 -18.019 1.00 90.62 133 ASP A O 1
ATOM 1045 N N . LYS A 1 134 ? 15.648 3.105 -16.959 1.00 90.44 134 LYS A N 1
ATOM 1046 C CA . LYS A 1 134 ? 15.303 2.415 -15.725 1.00 90.44 134 LYS A CA 1
ATOM 1047 C C . LYS A 1 134 ? 13.896 1.841 -15.871 1.00 90.44 134 LYS A C 1
ATOM 1049 O O . LYS A 1 134 ? 12.925 2.594 -15.813 1.00 90.44 134 LYS A O 1
ATOM 1054 N N . THR A 1 135 ? 13.789 0.522 -15.968 1.00 91.19 135 THR A N 1
ATOM 1055 C CA . THR A 1 135 ? 12.494 -0.169 -15.986 1.00 91.19 135 THR A CA 1
ATOM 1056 C C . THR A 1 135 ? 11.993 -0.469 -14.571 1.00 91.19 135 THR A C 1
ATOM 1058 O O . THR A 1 135 ? 12.739 -0.952 -13.712 1.00 91.19 135 THR A O 1
ATOM 1061 N N . ILE A 1 136 ? 10.718 -0.180 -14.310 1.00 90.50 136 ILE A N 1
ATOM 1062 C CA . ILE A 1 136 ? 10.016 -0.539 -13.073 1.00 90.50 136 ILE A CA 1
ATOM 1063 C C . ILE A 1 136 ? 8.761 -1.324 -13.437 1.00 90.50 136 ILE A C 1
ATOM 1065 O O . ILE A 1 136 ? 7.834 -0.776 -14.029 1.00 90.50 136 ILE A O 1
ATOM 1069 N N . ASN A 1 137 ? 8.717 -2.588 -13.027 1.00 91.50 137 ASN A N 1
ATOM 1070 C CA . ASN A 1 137 ? 7.569 -3.451 -13.279 1.00 91.50 137 ASN A CA 1
ATOM 1071 C C . ASN A 1 137 ? 6.515 -3.230 -12.195 1.00 91.50 137 ASN A C 1
ATOM 1073 O O . ASN A 1 137 ? 6.802 -3.379 -11.001 1.00 91.50 137 ASN A O 1
ATOM 1077 N N . LYS A 1 138 ? 5.294 -2.915 -12.614 1.00 92.12 138 LYS A N 1
ATOM 1078 C CA . LYS A 1 138 ? 4.131 -2.751 -11.748 1.00 92.12 138 LYS A CA 1
ATOM 1079 C C . LYS A 1 138 ? 3.026 -3.684 -12.200 1.00 92.12 138 LYS A C 1
ATOM 1081 O O . LYS A 1 138 ? 2.839 -3.908 -13.388 1.00 92.12 138 LYS A O 1
ATOM 1086 N N . MET A 1 139 ? 2.279 -4.236 -11.256 1.00 92.81 139 MET A N 1
ATOM 1087 C CA . MET A 1 139 ? 1.120 -5.044 -11.605 1.00 92.81 139 MET A CA 1
ATOM 1088 C C . MET A 1 139 ? -0.108 -4.159 -11.804 1.00 92.81 139 MET A C 1
ATOM 1090 O O . MET A 1 139 ? -0.317 -3.211 -11.046 1.00 92.81 139 MET A O 1
ATOM 1094 N N . ALA A 1 140 ? -0.901 -4.449 -12.828 1.00 93.25 140 ALA A N 1
ATOM 1095 C CA . ALA A 1 140 ? -1.998 -3.603 -13.258 1.00 93.25 140 ALA A CA 1
ATOM 1096 C C . ALA A 1 140 ? -3.238 -4.398 -13.641 1.00 93.25 140 ALA A C 1
ATOM 1098 O O . ALA A 1 140 ? -3.156 -5.558 -14.048 1.00 93.25 140 ALA A O 1
ATOM 1099 N N . VAL A 1 141 ? -4.384 -3.736 -13.507 1.00 92.94 141 VAL A N 1
ATOM 1100 C CA . VAL A 1 141 ? -5.684 -4.263 -13.910 1.00 92.94 141 VAL A CA 1
ATOM 1101 C C . VAL A 1 141 ? -6.129 -3.484 -15.136 1.00 92.94 141 VAL A C 1
ATOM 1103 O O . VAL A 1 141 ? -6.499 -2.316 -15.049 1.00 92.94 141 VAL A O 1
ATOM 1106 N N . ILE A 1 142 ? -6.141 -4.150 -16.283 1.00 90.06 142 ILE A N 1
ATOM 1107 C CA . ILE A 1 142 ? -6.963 -3.731 -17.418 1.00 90.06 142 ILE A CA 1
ATOM 1108 C C . ILE A 1 142 ? -8.292 -4.470 -17.247 1.00 90.06 142 ILE A C 1
ATOM 1110 O O . ILE A 1 142 ? -8.260 -5.640 -16.877 1.00 90.06 142 ILE A O 1
ATOM 1114 N N . PRO A 1 143 ? -9.472 -3.867 -17.463 1.00 86.06 143 PRO A N 1
ATOM 1115 C CA . PRO A 1 143 ? -10.742 -4.553 -17.233 1.00 86.06 143 PRO A CA 1
ATOM 1116 C C . PRO A 1 143 ? -10.757 -5.996 -17.777 1.00 86.06 143 PRO A C 1
ATOM 1118 O O . PRO A 1 143 ? -10.548 -6.226 -18.969 1.00 86.06 143 PRO A O 1
ATOM 1121 N N . ARG A 1 144 ? -10.989 -6.963 -16.873 1.00 83.44 144 ARG A N 1
ATOM 1122 C CA . ARG A 1 144 ? -10.951 -8.429 -17.087 1.00 83.44 144 ARG A CA 1
ATOM 1123 C C . ARG A 1 144 ? -9.574 -9.084 -17.309 1.00 83.44 144 ARG A C 1
ATOM 1125 O O . ARG A 1 144 ? -9.539 -10.279 -17.594 1.00 83.44 144 ARG A O 1
ATOM 1132 N N . LYS A 1 145 ? -8.457 -8.362 -17.203 1.00 89.62 145 LYS A N 1
ATOM 1133 C CA . LYS A 1 145 ? -7.096 -8.888 -17.396 1.00 89.62 145 LYS A CA 1
ATOM 1134 C C . LYS A 1 145 ? -6.093 -8.281 -16.413 1.00 89.62 145 LYS A C 1
ATOM 1136 O O . LYS A 1 145 ? -5.954 -7.066 -16.313 1.00 89.62 145 LYS A O 1
ATOM 1141 N N . MET A 1 146 ? -5.316 -9.141 -15.771 1.00 92.25 146 MET A N 1
ATOM 1142 C CA . MET A 1 146 ? -4.117 -8.734 -15.044 1.00 92.25 146 MET A CA 1
ATOM 1143 C C . MET A 1 146 ? -2.940 -8.647 -16.015 1.00 92.25 146 MET A C 1
ATOM 1145 O O . MET A 1 146 ? -2.714 -9.572 -16.797 1.00 92.25 146 MET A O 1
ATOM 1149 N N . VAL A 1 147 ? -2.204 -7.540 -15.974 1.00 94.06 147 VAL A N 1
ATOM 1150 C CA . VAL A 1 147 ? -1.021 -7.297 -16.812 1.00 94.06 147 VAL A CA 1
ATOM 1151 C C . VAL A 1 147 ? 0.144 -6.817 -15.945 1.00 94.06 147 VAL A C 1
ATOM 1153 O O . VAL A 1 147 ? -0.050 -6.299 -14.841 1.00 94.06 147 VAL A O 1
ATOM 1156 N N . VAL A 1 148 ? 1.366 -6.970 -16.447 1.00 94.62 148 VAL A N 1
ATOM 1157 C CA . VAL A 1 148 ? 2.553 -6.318 -15.883 1.00 94.62 148 VAL A CA 1
ATOM 1158 C C . VAL A 1 148 ? 2.861 -5.082 -16.722 1.00 94.62 148 VAL A C 1
ATOM 1160 O O . VAL A 1 148 ? 3.241 -5.198 -17.882 1.00 94.62 148 VAL A O 1
ATOM 1163 N N . GLU A 1 149 ? 2.697 -3.901 -16.138 1.00 94.12 149 GLU A N 1
ATOM 1164 C CA . GLU A 1 149 ? 3.123 -2.633 -16.724 1.00 94.12 149 GLU A CA 1
ATOM 1165 C C . GLU A 1 149 ? 4.626 -2.434 -16.485 1.00 94.12 149 GLU A C 1
ATOM 1167 O O . GLU A 1 149 ? 5.081 -2.263 -15.350 1.00 94.12 149 GLU A O 1
ATOM 1172 N N . CYS A 1 150 ? 5.413 -2.466 -17.556 1.00 93.50 150 CYS A N 1
ATOM 1173 C CA . CYS A 1 150 ? 6.833 -2.139 -17.547 1.00 93.50 150 CYS A CA 1
ATOM 1174 C C . CYS A 1 150 ? 6.989 -0.637 -17.785 1.00 93.50 150 CYS A C 1
ATOM 1176 O O . CYS A 1 150 ? 6.898 -0.156 -18.913 1.00 93.50 150 CYS A O 1
ATOM 1178 N N . HIS A 1 151 ? 7.204 0.126 -16.713 1.00 92.44 151 HIS A N 1
ATOM 1179 C CA . HIS A 1 151 ? 7.398 1.567 -16.821 1.00 92.44 151 HIS A CA 1
ATOM 1180 C C . HIS A 1 151 ? 8.853 1.902 -17.126 1.00 92.44 151 HIS A C 1
ATOM 1182 O O . HIS A 1 151 ? 9.734 1.612 -16.314 1.00 92.44 151 HIS A O 1
ATOM 1188 N N . HIS A 1 152 ? 9.089 2.564 -18.255 1.00 92.06 152 HIS A N 1
ATOM 1189 C CA . HIS A 1 152 ? 10.414 2.980 -18.707 1.00 92.06 152 HIS A CA 1
ATOM 1190 C C . HIS A 1 152 ? 10.650 4.459 -18.409 1.00 92.06 152 HIS A C 1
ATOM 1192 O O . HIS A 1 152 ? 9.856 5.328 -18.789 1.00 92.06 152 HIS A O 1
ATOM 1198 N N . TYR A 1 153 ? 11.756 4.737 -17.721 1.00 91.31 153 TYR A N 1
ATOM 1199 C CA . TYR A 1 153 ? 12.186 6.083 -17.355 1.00 91.31 153 TYR A CA 1
ATOM 1200 C C . TYR A 1 153 ? 13.585 6.356 -17.897 1.00 91.31 153 TYR A C 1
ATOM 1202 O O . TYR A 1 153 ? 14.517 5.609 -17.586 1.00 91.31 153 TYR A O 1
ATOM 1210 N N . ALA A 1 154 ? 13.750 7.449 -18.643 1.00 91.25 154 ALA A N 1
ATOM 1211 C CA . ALA A 1 154 ? 15.042 7.841 -19.181 1.00 91.25 154 ALA A CA 1
ATOM 1212 C C . ALA A 1 154 ? 16.083 7.999 -18.065 1.00 91.25 154 ALA A C 1
ATOM 1214 O O . ALA A 1 154 ? 15.852 8.655 -17.040 1.00 91.25 154 ALA A O 1
ATOM 1215 N N . GLN A 1 155 ? 17.245 7.387 -18.271 1.00 90.06 155 GLN A N 1
ATOM 1216 C CA . GLN A 1 155 ? 18.360 7.426 -17.338 1.00 90.06 155 GLN A CA 1
ATOM 1217 C C . GLN A 1 155 ? 19.568 8.085 -17.996 1.00 90.06 155 GLN A C 1
ATOM 1219 O O . GLN A 1 155 ? 19.882 7.829 -19.151 1.00 90.06 155 GLN A O 1
ATOM 1224 N N . TYR A 1 156 ? 20.269 8.919 -17.241 1.00 89.38 156 TYR A N 1
ATOM 1225 C CA . TYR A 1 156 ? 21.358 9.750 -17.728 1.00 89.38 156 TYR A CA 1
ATOM 1226 C C . TYR A 1 156 ? 22.611 9.568 -16.876 1.00 89.38 156 TYR A C 1
ATOM 1228 O O . TYR A 1 156 ? 22.536 9.359 -15.660 1.00 89.38 156 TYR A O 1
ATOM 1236 N N . LYS A 1 157 ? 23.780 9.674 -17.509 1.00 88.31 157 LYS A N 1
ATOM 1237 C CA . LYS A 1 157 ? 25.092 9.629 -16.856 1.00 88.31 157 LYS A CA 1
ATOM 1238 C C . LYS A 1 157 ? 25.943 10.813 -17.316 1.00 88.31 157 LYS A C 1
ATOM 1240 O O . LYS A 1 157 ? 25.899 11.172 -18.489 1.00 88.31 157 LYS A O 1
ATOM 1245 N N . ALA A 1 158 ? 26.691 11.420 -16.396 1.00 85.12 158 ALA A N 1
ATOM 1246 C CA . ALA A 1 158 ? 27.595 12.525 -16.717 1.00 85.12 158 ALA A CA 1
ATOM 1247 C C . ALA A 1 158 ? 28.673 12.073 -17.718 1.00 85.12 158 ALA A C 1
ATOM 1249 O O . ALA A 1 158 ? 29.199 10.963 -17.593 1.00 85.12 158 ALA A O 1
ATOM 1250 N N . LEU A 1 159 ? 28.971 12.925 -18.703 1.00 78.12 159 LEU A N 1
ATOM 1251 C CA . LEU A 1 159 ? 30.046 12.710 -19.677 1.00 78.12 159 LEU A CA 1
ATOM 1252 C C . LEU A 1 159 ? 31.423 13.038 -19.083 1.00 78.12 159 LEU A C 1
ATOM 1254 O O . LEU A 1 159 ? 32.365 12.279 -19.300 1.00 78.12 159 LEU A O 1
ATOM 1258 N N . ASP A 1 160 ? 31.520 14.111 -18.293 1.00 68.06 160 ASP A N 1
ATOM 1259 C CA . ASP A 1 160 ? 32.771 14.527 -17.655 1.00 68.06 160 ASP A CA 1
ATOM 1260 C C . ASP A 1 160 ? 33.013 13.792 -16.332 1.00 68.06 160 ASP A C 1
ATOM 1262 O O . ASP A 1 160 ? 32.261 13.914 -15.361 1.00 68.06 160 ASP A O 1
ATOM 1266 N N . VAL A 1 161 ? 34.105 13.026 -16.303 1.00 60.00 161 VAL A N 1
ATOM 1267 C CA . VAL A 1 161 ? 34.489 12.134 -15.197 1.00 60.00 161 VAL A CA 1
ATOM 1268 C C . VAL A 1 161 ? 35.049 12.909 -13.996 1.00 60.00 161 VAL A C 1
ATOM 1270 O O . VAL A 1 161 ? 34.924 12.437 -12.871 1.00 60.00 161 VAL A O 1
ATOM 1273 N N . GLU A 1 162 ? 35.600 14.112 -14.203 1.00 58.94 162 GLU A N 1
ATOM 1274 C CA . GLU A 1 162 ? 36.182 14.928 -13.121 1.00 58.94 162 GLU A CA 1
ATOM 1275 C C . GLU A 1 162 ? 35.159 15.803 -12.375 1.00 58.94 162 GLU A C 1
ATOM 1277 O O . GLU A 1 162 ? 35.344 16.100 -11.197 1.00 58.94 162 GLU A O 1
ATOM 1282 N N . ALA A 1 163 ? 34.044 16.172 -13.017 1.00 54.09 163 ALA A N 1
ATOM 1283 C CA . ALA A 1 163 ? 32.945 16.915 -12.384 1.00 54.09 163 ALA A CA 1
ATOM 1284 C C . ALA A 1 163 ? 31.852 15.994 -11.802 1.00 54.09 163 ALA A C 1
ATOM 1286 O O . ALA A 1 163 ? 31.007 16.418 -11.005 1.00 54.09 163 ALA A O 1
ATOM 1287 N N . GLY A 1 164 ? 31.835 14.723 -12.213 1.00 53.88 164 GLY A N 1
ATOM 1288 C CA . GLY A 1 164 ? 30.817 13.757 -11.831 1.00 53.88 164 GLY A CA 1
ATOM 1289 C C . GLY A 1 164 ? 31.072 13.175 -10.447 1.00 53.88 164 GLY A C 1
ATOM 1290 O O . GLY A 1 164 ? 31.943 12.330 -10.284 1.00 53.88 164 GLY A O 1
ATOM 1291 N N . LYS A 1 165 ? 30.250 13.548 -9.460 1.00 53.56 165 LYS A N 1
ATOM 1292 C CA . LYS A 1 165 ? 30.111 12.800 -8.197 1.00 53.56 165 LYS A CA 1
ATOM 1293 C C . LYS A 1 165 ? 29.885 11.308 -8.517 1.00 53.56 165 LYS A C 1
ATOM 1295 O O . LYS A 1 165 ? 28.791 10.935 -8.939 1.00 53.56 165 LYS A O 1
ATOM 1300 N N . ASP A 1 166 ? 30.927 10.490 -8.376 1.00 56.91 166 ASP A N 1
ATOM 1301 C CA . ASP A 1 166 ? 30.966 9.021 -8.421 1.00 56.91 166 ASP A CA 1
ATOM 1302 C C . ASP A 1 166 ? 29.903 8.334 -9.297 1.00 56.91 166 ASP A C 1
ATOM 1304 O O . ASP A 1 166 ? 28.926 7.803 -8.775 1.00 56.91 166 ASP A O 1
ATOM 1308 N N . ASN A 1 167 ? 30.074 8.297 -10.629 1.00 64.19 167 ASN A N 1
ATOM 1309 C CA . ASN A 1 167 ? 29.291 7.440 -11.550 1.00 64.19 167 ASN A CA 1
ATOM 1310 C C . ASN A 1 167 ? 27.752 7.468 -11.365 1.00 64.19 167 ASN A C 1
ATOM 1312 O O . ASN A 1 167 ? 27.053 6.532 -11.775 1.00 64.19 167 ASN A O 1
ATOM 1316 N N . LYS A 1 168 ? 27.203 8.513 -10.738 1.00 72.56 168 LYS A N 1
ATOM 1317 C CA . LYS A 1 168 ? 25.821 8.512 -10.274 1.00 72.56 168 LYS A CA 1
ATOM 1318 C C . LYS A 1 168 ? 24.886 8.704 -11.460 1.00 72.56 168 LYS A C 1
ATOM 1320 O O . LYS A 1 168 ? 24.953 9.708 -12.165 1.00 72.56 168 LYS A O 1
ATOM 1325 N N . LYS A 1 169 ? 24.005 7.729 -11.676 1.00 81.69 169 LYS A N 1
ATOM 1326 C CA . LYS A 1 169 ? 22.960 7.821 -12.695 1.00 81.69 169 LYS A CA 1
ATOM 1327 C C . LYS A 1 169 ? 21.808 8.689 -12.189 1.00 81.69 169 LYS A C 1
ATOM 1329 O O . LYS A 1 169 ? 21.390 8.555 -11.036 1.00 81.69 169 LYS A O 1
ATOM 1334 N N . ILE A 1 170 ? 21.292 9.555 -13.051 1.00 84.19 170 ILE A N 1
ATOM 1335 C CA . ILE A 1 170 ? 20.133 10.411 -12.782 1.00 84.19 170 ILE A CA 1
ATOM 1336 C C . ILE A 1 170 ? 18.962 9.879 -13.605 1.00 84.19 170 ILE A C 1
ATOM 1338 O O . ILE A 1 170 ? 19.146 9.531 -14.765 1.00 84.19 170 ILE A O 1
ATOM 1342 N N . ASN A 1 171 ? 17.773 9.796 -13.013 1.00 84.25 171 ASN A N 1
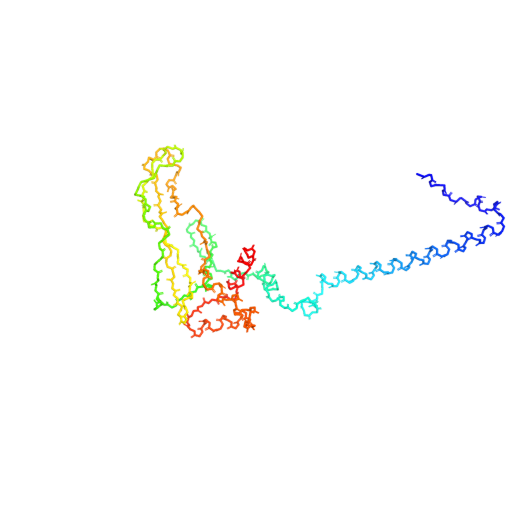ATOM 1343 C CA . ASN A 1 171 ? 16.563 9.399 -13.736 1.00 84.25 171 ASN A CA 1
ATOM 1344 C C . ASN A 1 171 ? 15.717 10.638 -14.031 1.00 84.25 171 ASN A C 1
ATOM 1346 O O . ASN A 1 171 ? 15.713 11.585 -13.238 1.00 84.25 171 ASN A O 1
ATOM 1350 N N . LEU A 1 172 ? 14.976 10.597 -15.130 1.00 81.56 172 LEU A N 1
ATOM 1351 C CA . LEU A 1 172 ? 13.933 11.555 -15.452 1.00 81.56 172 LEU A CA 1
ATOM 1352 C C . LEU A 1 172 ? 12.589 10.805 -15.471 1.00 81.56 172 LEU A C 1
ATOM 1354 O O . LEU A 1 172 ? 12.432 9.882 -16.270 1.00 81.56 172 LEU A O 1
ATOM 1358 N N . PRO A 1 173 ? 11.632 11.139 -14.587 1.00 81.56 173 PRO A N 1
ATOM 1359 C CA . PRO A 1 173 ? 11.726 12.067 -13.461 1.00 81.56 173 PRO A CA 1
ATOM 1360 C C . PRO A 1 173 ? 12.646 11.558 -12.335 1.00 81.56 173 PRO A C 1
ATOM 1362 O O . PRO A 1 173 ? 12.909 10.363 -12.191 1.00 81.56 173 PRO A O 1
ATOM 1365 N N . ALA A 1 174 ? 13.127 12.486 -11.501 1.00 78.69 174 ALA A N 1
ATOM 1366 C CA . ALA A 1 174 ? 14.078 12.177 -10.428 1.00 78.69 174 ALA A CA 1
ATOM 1367 C C . ALA A 1 174 ? 13.500 11.224 -9.366 1.00 78.69 174 ALA A C 1
ATOM 1369 O O . ALA A 1 174 ? 14.217 10.368 -8.839 1.00 78.69 174 ALA A O 1
ATOM 1370 N N . LYS A 1 175 ? 12.200 11.353 -9.068 1.00 78.88 175 LYS A N 1
ATOM 1371 C CA . LYS A 1 175 ? 11.456 10.453 -8.184 1.00 78.88 175 LYS A CA 1
ATOM 1372 C C . LYS A 1 175 ? 10.609 9.518 -9.043 1.00 78.88 175 LYS A C 1
ATOM 1374 O O . LYS A 1 175 ? 9.881 9.964 -9.918 1.00 78.88 175 LYS A O 1
ATOM 1379 N N . THR A 1 176 ? 10.732 8.224 -8.778 1.00 73.25 176 THR A N 1
ATOM 1380 C CA . THR A 1 176 ? 9.918 7.172 -9.396 1.00 73.25 176 THR A CA 1
ATOM 1381 C C . THR A 1 176 ? 9.241 6.412 -8.269 1.00 73.25 176 THR A C 1
ATOM 1383 O O . THR A 1 176 ? 9.901 6.112 -7.269 1.00 73.25 176 THR A O 1
ATOM 1386 N N . ASP A 1 177 ? 7.948 6.126 -8.400 1.00 72.06 177 ASP A N 1
ATOM 1387 C CA . ASP A 1 177 ? 7.227 5.403 -7.355 1.00 72.06 177 ASP A CA 1
ATOM 1388 C C . ASP A 1 177 ? 7.764 3.983 -7.244 1.00 72.06 177 ASP A C 1
ATOM 1390 O O . ASP A 1 177 ? 7.793 3.225 -8.215 1.00 72.06 177 ASP A O 1
ATOM 1394 N N . ALA A 1 178 ? 8.191 3.620 -6.038 1.00 70.62 178 ALA A N 1
ATOM 1395 C CA . ALA A 1 178 ? 8.744 2.303 -5.739 1.00 70.62 178 ALA A CA 1
ATOM 1396 C C . ALA A 1 178 ? 7.657 1.240 -5.496 1.00 70.62 178 ALA A C 1
ATOM 1398 O O . ALA A 1 178 ? 7.964 0.122 -5.072 1.00 70.62 178 ALA A O 1
ATOM 1399 N N . LEU A 1 179 ? 6.386 1.585 -5.716 1.00 79.56 179 LEU A N 1
ATOM 1400 C CA . LEU A 1 179 ? 5.275 0.676 -5.499 1.00 79.56 179 LEU A CA 1
ATOM 1401 C C . LEU A 1 179 ? 5.193 -0.347 -6.634 1.00 79.56 179 LEU A C 1
ATOM 1403 O O . LEU A 1 179 ? 5.222 0.011 -7.806 1.00 79.56 179 LEU A O 1
ATOM 1407 N N . GLY A 1 180 ? 5.057 -1.625 -6.278 1.00 84.25 180 GLY A N 1
ATOM 1408 C CA . GLY A 1 180 ? 4.917 -2.731 -7.236 1.00 84.25 180 GLY A CA 1
ATOM 1409 C C . GLY A 1 180 ? 3.512 -2.885 -7.831 1.00 84.25 180 GLY A C 1
ATOM 1410 O O . GLY A 1 180 ? 3.225 -3.921 -8.426 1.00 84.25 180 GLY A O 1
ATOM 1411 N N . ALA A 1 181 ? 2.637 -1.899 -7.642 1.00 89.56 181 ALA A N 1
ATOM 1412 C CA . ALA A 1 181 ? 1.283 -1.855 -8.180 1.00 89.56 181 ALA A CA 1
ATOM 1413 C C . ALA A 1 181 ? 1.087 -0.551 -8.945 1.00 89.56 181 ALA A C 1
ATOM 1415 O O . ALA A 1 181 ? 1.558 0.504 -8.514 1.00 89.56 181 ALA A O 1
ATOM 1416 N N . SER A 1 182 ? 0.409 -0.640 -10.080 1.00 90.62 182 SER A N 1
ATOM 1417 C CA . SER A 1 182 ? -0.055 0.521 -10.825 1.00 90.62 182 SER A CA 1
ATOM 1418 C C . SER A 1 182 ? -1.294 1.121 -10.145 1.00 90.62 182 SER A C 1
ATOM 1420 O O . SER A 1 182 ? -1.976 0.432 -9.371 1.00 90.62 182 SER A O 1
ATOM 1422 N N . PRO A 1 183 ? -1.644 2.377 -10.468 1.00 89.12 183 PRO A N 1
ATOM 1423 C CA . PRO A 1 183 ? -2.868 2.997 -9.971 1.00 89.12 183 PRO A CA 1
ATOM 1424 C C . PRO A 1 183 ? -4.135 2.192 -10.292 1.00 89.12 183 PRO A C 1
ATOM 1426 O O . PRO A 1 183 ? -5.056 2.167 -9.483 1.00 89.12 183 PRO A O 1
ATOM 1429 N N . SER A 1 184 ? -4.178 1.485 -11.430 1.00 91.38 184 SER A N 1
ATOM 1430 C CA . SER A 1 184 ? -5.349 0.694 -11.832 1.00 91.38 184 SER A CA 1
ATOM 1431 C C . SER A 1 184 ? -5.602 -0.492 -10.898 1.00 91.38 184 SER A C 1
ATOM 1433 O O . SER A 1 184 ? -6.740 -0.729 -10.487 1.00 91.38 184 SER A O 1
ATOM 1435 N N . LEU A 1 185 ? -4.543 -1.204 -10.495 1.00 92.69 185 LEU A N 1
ATOM 1436 C CA . LEU A 1 185 ? -4.655 -2.303 -9.537 1.00 92.69 185 LEU A CA 1
ATOM 1437 C C . LEU A 1 185 ? -5.062 -1.794 -8.156 1.00 92.69 185 LEU A C 1
ATOM 1439 O O . LEU A 1 185 ? -5.941 -2.380 -7.525 1.00 92.69 185 LEU A O 1
ATOM 1443 N N . VAL A 1 186 ? -4.451 -0.704 -7.684 1.00 92.06 186 VAL A N 1
ATOM 1444 C CA . VAL A 1 186 ? -4.798 -0.153 -6.369 1.00 92.06 186 VAL A CA 1
ATOM 1445 C C . VAL A 1 186 ? -6.242 0.335 -6.346 1.00 92.06 186 VAL A C 1
ATOM 1447 O O . VAL A 1 186 ? -6.966 0.001 -5.411 1.00 92.06 186 VAL A O 1
ATOM 1450 N N . ALA A 1 187 ? -6.695 1.037 -7.388 1.00 91.88 187 ALA A N 1
ATOM 1451 C CA . ALA A 1 187 ? -8.086 1.462 -7.507 1.00 91.88 187 ALA A CA 1
ATOM 1452 C C . ALA A 1 187 ? -9.047 0.266 -7.434 1.00 91.88 187 ALA A C 1
ATOM 1454 O O . ALA A 1 187 ? -10.004 0.301 -6.665 1.00 91.88 187 ALA A O 1
ATOM 1455 N N . SER A 1 188 ? -8.754 -0.828 -8.147 1.00 92.75 188 SER A N 1
ATOM 1456 C CA . SER A 1 188 ? -9.559 -2.054 -8.072 1.00 92.75 188 SER A CA 1
ATOM 1457 C C . SER A 1 188 ? -9.607 -2.639 -6.656 1.00 92.75 188 SER A C 1
ATOM 1459 O O . SER A 1 188 ? -10.671 -3.052 -6.208 1.00 92.75 188 SER A O 1
ATOM 1461 N N . VAL A 1 189 ? -8.481 -2.665 -5.938 1.00 93.25 189 VAL A N 1
ATOM 1462 C CA . VAL A 1 189 ? -8.397 -3.187 -4.561 1.00 93.25 189 VAL A CA 1
ATOM 1463 C C . VAL A 1 189 ? -9.201 -2.323 -3.585 1.00 93.25 189 VAL A C 1
ATOM 1465 O O . VAL A 1 189 ? -9.901 -2.855 -2.719 1.00 93.25 189 VAL A O 1
ATOM 1468 N N . VAL A 1 190 ? -9.110 -0.997 -3.726 1.00 92.62 190 VAL A N 1
ATOM 1469 C CA . VAL A 1 190 ? -9.830 -0.014 -2.903 1.00 92.62 190 VAL A CA 1
ATOM 1470 C C . VAL A 1 190 ? -11.334 -0.118 -3.147 1.00 92.62 190 VAL A C 1
ATOM 1472 O O . VAL A 1 190 ? -12.077 -0.305 -2.186 1.00 92.62 190 VAL A O 1
ATOM 1475 N N . VAL A 1 191 ? -11.777 -0.082 -4.409 1.00 93.00 191 VAL A N 1
ATOM 1476 C CA . VAL A 1 191 ? -13.196 -0.238 -4.775 1.00 93.00 191 VAL A CA 1
ATOM 1477 C C . VAL A 1 191 ? -13.733 -1.556 -4.232 1.00 93.00 191 VAL A C 1
ATOM 1479 O O . VAL A 1 191 ? -14.707 -1.555 -3.486 1.00 93.00 191 VAL A O 1
ATOM 1482 N N . SER A 1 192 ? -13.040 -2.672 -4.466 1.00 93.31 192 SER A N 1
ATOM 1483 C CA . SER A 1 192 ? -13.509 -3.949 -3.940 1.00 93.31 192 SER A CA 1
ATOM 1484 C C . SER A 1 192 ? -13.523 -4.006 -2.412 1.00 93.31 192 SER A C 1
ATOM 1486 O O . SER A 1 192 ? -14.372 -4.681 -1.841 1.00 93.31 192 SER A O 1
ATOM 1488 N N . LYS A 1 193 ? -12.626 -3.304 -1.707 1.00 91.94 193 LYS A N 1
ATOM 1489 C CA . LYS A 1 193 ? -12.640 -3.289 -0.236 1.00 91.94 193 LYS A CA 1
ATOM 1490 C C . LYS A 1 193 ? -13.819 -2.491 0.315 1.00 91.94 193 LYS A C 1
ATOM 1492 O O . LYS A 1 193 ? -14.455 -2.952 1.263 1.00 91.94 193 LYS A O 1
ATOM 1497 N N . PHE A 1 194 ? -14.045 -1.293 -0.215 1.00 91.38 194 PHE A N 1
ATOM 1498 C CA . PHE A 1 194 ? -14.946 -0.315 0.393 1.00 91.38 194 PHE A CA 1
ATOM 1499 C C . PHE A 1 194 ? -16.343 -0.298 -0.231 1.00 91.38 194 PHE A C 1
ATOM 1501 O O . PHE A 1 194 ? -17.303 -0.128 0.514 1.00 91.38 194 PHE A O 1
ATOM 1508 N N . ASP A 1 195 ? -16.460 -0.521 -1.541 1.00 94.25 195 ASP A N 1
ATOM 1509 C CA . ASP A 1 195 ? -17.736 -0.541 -2.269 1.00 94.25 195 ASP A CA 1
ATOM 1510 C C . ASP A 1 195 ? -18.318 -1.963 -2.327 1.00 94.25 195 ASP A C 1
ATOM 1512 O O . ASP A 1 195 ? -19.437 -2.204 -1.885 1.00 94.25 195 ASP A O 1
ATOM 1516 N N . ASP A 1 196 ? -17.515 -2.954 -2.741 1.00 94.00 196 ASP A N 1
ATOM 1517 C CA . ASP A 1 196 ? -17.974 -4.355 -2.835 1.00 94.00 196 ASP A CA 1
ATOM 1518 C C . ASP A 1 196 ? -17.923 -5.114 -1.493 1.00 94.00 196 ASP A C 1
ATOM 1520 O O . ASP A 1 196 ? -18.223 -6.311 -1.429 1.00 94.00 196 ASP A O 1
ATOM 1524 N N . HIS A 1 197 ? -17.490 -4.450 -0.417 1.00 93.00 197 HIS A N 1
ATOM 1525 C CA . HIS A 1 197 ? -17.308 -5.035 0.917 1.00 93.00 197 HIS A CA 1
ATOM 1526 C C . HIS A 1 197 ? -16.474 -6.328 0.928 1.00 93.00 197 HIS A C 1
ATOM 1528 O O . HIS A 1 197 ? -16.731 -7.247 1.711 1.00 93.00 197 HIS A O 1
ATOM 1534 N N . LEU A 1 198 ? -15.461 -6.421 0.064 1.00 93.94 198 LEU A N 1
ATOM 1535 C CA . LEU A 1 198 ? -14.608 -7.591 -0.077 1.00 93.94 198 LEU A CA 1
ATOM 1536 C C . LEU A 1 198 ? -13.331 -7.434 0.767 1.00 93.94 198 LEU A C 1
ATOM 1538 O O . LEU A 1 198 ? -12.422 -6.691 0.379 1.00 93.94 198 LEU A O 1
ATOM 1542 N N . PRO A 1 199 ? -13.185 -8.153 1.898 1.00 92.50 199 PRO A N 1
ATOM 1543 C CA . PRO A 1 199 ? -12.026 -7.981 2.770 1.00 92.50 199 PRO A CA 1
ATOM 1544 C C . PRO A 1 199 ? -10.718 -8.385 2.076 1.00 92.50 199 PRO A C 1
ATOM 1546 O O . PRO A 1 199 ? -10.689 -9.301 1.250 1.00 92.50 199 PRO A O 1
ATOM 1549 N N . LEU A 1 200 ? -9.596 -7.767 2.465 1.00 93.00 200 LEU A N 1
ATOM 1550 C CA . LEU A 1 200 ? -8.299 -7.953 1.788 1.00 93.00 200 LEU A CA 1
ATOM 1551 C C . LEU A 1 200 ? -7.796 -9.403 1.763 1.00 93.00 200 LEU A C 1
ATOM 1553 O O . LEU A 1 200 ? -7.114 -9.801 0.817 1.00 93.00 200 LEU A O 1
ATOM 1557 N N . TYR A 1 201 ? -8.110 -10.205 2.786 1.00 91.38 201 TYR A N 1
ATOM 1558 C CA . TYR A 1 201 ? -7.740 -11.626 2.785 1.00 91.38 201 TYR A CA 1
ATOM 1559 C C . TYR A 1 201 ? -8.460 -12.382 1.658 1.00 91.38 201 TYR A C 1
ATOM 1561 O O . TYR A 1 201 ? -7.870 -13.245 1.017 1.00 91.38 201 TYR A O 1
ATOM 1569 N N . ARG A 1 202 ? -9.714 -12.016 1.372 1.00 93.56 202 ARG A N 1
ATOM 1570 C CA . ARG A 1 202 ? -10.522 -12.652 0.334 1.00 93.56 202 ARG A CA 1
ATOM 1571 C C . ARG A 1 202 ? -10.095 -12.195 -1.052 1.00 93.56 202 ARG A C 1
ATOM 1573 O O . ARG A 1 202 ? -9.998 -13.018 -1.953 1.00 93.56 202 ARG A O 1
ATOM 1580 N N . GLN A 1 203 ? -9.737 -10.921 -1.199 1.00 94.56 203 GLN A N 1
ATOM 1581 C CA . GLN A 1 203 ? -9.095 -10.427 -2.420 1.00 94.56 203 GLN A CA 1
ATOM 1582 C C . GLN A 1 203 ? -7.786 -11.180 -2.705 1.00 94.56 203 GLN A C 1
ATOM 1584 O O . GLN A 1 203 ? -7.575 -11.661 -3.813 1.00 94.56 203 GLN A O 1
ATOM 1589 N N . THR A 1 204 ? -6.946 -11.375 -1.680 1.00 93.25 204 THR A N 1
ATOM 1590 C CA . THR A 1 204 ? -5.707 -12.170 -1.776 1.00 93.25 204 THR A CA 1
ATOM 1591 C C . THR A 1 204 ? -5.976 -13.589 -2.293 1.00 93.25 204 THR A C 1
ATOM 1593 O O . THR A 1 204 ? -5.252 -14.087 -3.153 1.00 93.25 204 THR A O 1
ATOM 1596 N N . GLU A 1 205 ? -7.023 -14.252 -1.796 1.00 93.06 205 GLU A N 1
ATOM 1597 C CA . GLU A 1 205 ? -7.413 -15.582 -2.275 1.00 93.06 205 GLU A CA 1
ATOM 1598 C C . GLU A 1 205 ? -7.888 -15.584 -3.729 1.00 93.06 205 GLU A C 1
ATOM 1600 O O . GLU A 1 205 ? -7.573 -16.524 -4.456 1.00 93.06 205 GLU A O 1
ATOM 1605 N N . ILE A 1 206 ? -8.626 -14.557 -4.160 1.00 93.81 206 ILE A N 1
ATOM 1606 C CA . ILE A 1 206 ? -9.079 -14.423 -5.552 1.00 93.81 206 ILE A CA 1
ATOM 1607 C C . ILE A 1 206 ? -7.874 -14.305 -6.483 1.00 93.81 206 ILE A C 1
ATOM 1609 O O . ILE A 1 206 ? -7.740 -15.120 -7.392 1.00 93.81 206 ILE A O 1
ATOM 16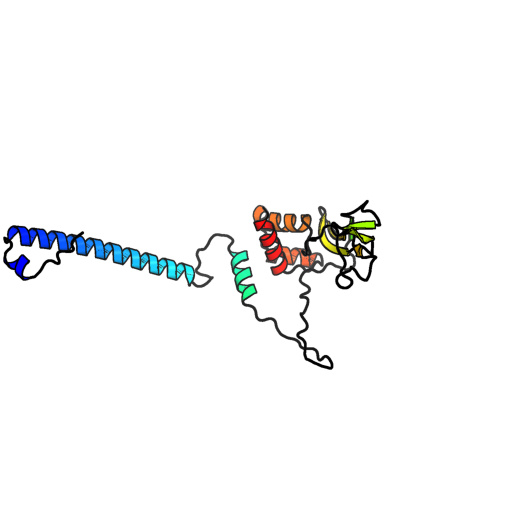13 N N . PHE A 1 207 ? -6.939 -13.398 -6.189 1.00 92.75 207 PHE A N 1
ATOM 1614 C CA . PHE A 1 207 ? -5.704 -13.268 -6.966 1.00 92.75 207 PHE A CA 1
ATOM 1615 C C . PHE A 1 207 ? -4.916 -14.580 -7.009 1.00 92.75 207 PHE A C 1
ATOM 1617 O O . PHE A 1 207 ? -4.441 -14.993 -8.066 1.00 92.75 207 PHE A O 1
ATOM 1624 N N . ARG A 1 208 ? -4.845 -15.303 -5.883 1.00 92.38 208 ARG A N 1
ATOM 1625 C CA . ARG A 1 208 ? -4.151 -16.594 -5.814 1.00 92.38 208 ARG A CA 1
ATOM 1626 C C . ARG A 1 208 ? -4.785 -17.656 -6.712 1.00 92.38 208 ARG A C 1
ATOM 1628 O O . ARG A 1 208 ? -4.052 -18.468 -7.271 1.00 92.38 208 ARG A O 1
ATOM 1635 N N . ARG A 1 209 ? -6.115 -17.668 -6.863 1.00 91.31 209 ARG A N 1
ATOM 1636 C CA . ARG A 1 209 ? -6.817 -18.584 -7.788 1.00 91.31 209 ARG A CA 1
ATOM 1637 C C . ARG A 1 209 ? -6.469 -18.297 -9.245 1.00 91.31 209 ARG A C 1
ATOM 1639 O O . ARG A 1 209 ? -6.421 -19.222 -10.044 1.00 91.31 209 ARG A O 1
ATOM 1646 N N . GLU A 1 210 ? -6.181 -17.041 -9.560 1.00 89.62 210 GLU A N 1
ATOM 1647 C CA . GLU A 1 210 ? -5.718 -16.595 -10.876 1.00 89.62 210 GLU A CA 1
ATOM 1648 C C . GLU A 1 210 ? -4.197 -16.772 -11.067 1.00 89.62 210 GLU A C 1
ATOM 1650 O O . GLU A 1 210 ? -3.656 -16.437 -12.116 1.00 89.62 210 GLU A O 1
ATOM 1655 N N . GLY A 1 211 ? -3.489 -17.313 -10.068 1.00 89.31 211 GLY A N 1
ATOM 1656 C CA . GLY A 1 211 ? -2.040 -17.530 -10.101 1.00 89.31 211 GLY A CA 1
ATOM 1657 C C . GLY A 1 211 ? -1.205 -16.325 -9.655 1.00 89.31 211 GLY A C 1
ATOM 1658 O O . GLY A 1 211 ? 0.021 -16.424 -9.595 1.00 89.31 211 GLY A O 1
ATOM 1659 N N . PHE A 1 212 ? -1.838 -15.211 -9.285 1.00 90.88 212 PHE A N 1
ATOM 1660 C CA . PHE A 1 212 ? -1.170 -14.018 -8.774 1.00 90.88 212 PHE A CA 1
ATOM 1661 C C . PHE A 1 212 ? -0.990 -14.104 -7.262 1.00 90.88 212 PHE A C 1
ATOM 1663 O O . PHE A 1 212 ? -1.946 -14.209 -6.492 1.00 90.88 212 PHE A O 1
ATOM 1670 N N . PHE A 1 213 ? 0.254 -14.022 -6.803 1.00 90.94 213 PHE A N 1
ATOM 1671 C CA . PHE A 1 213 ? 0.542 -14.011 -5.378 1.00 90.94 213 PHE A CA 1
ATOM 1672 C C . PHE A 1 213 ? 0.687 -12.574 -4.883 1.00 90.94 213 PHE A C 1
ATOM 1674 O O . PHE A 1 213 ? 1.728 -11.942 -5.062 1.00 90.94 213 PHE A O 1
ATOM 1681 N N . LEU A 1 214 ? -0.362 -12.073 -4.235 1.00 91.00 214 LEU A N 1
ATOM 1682 C CA . LEU A 1 214 ? -0.384 -10.783 -3.555 1.00 91.00 214 LEU A CA 1
ATOM 1683 C C . LEU A 1 214 ? -0.564 -11.004 -2.065 1.00 91.00 214 LEU A C 1
ATOM 1685 O O . LEU A 1 214 ? -1.572 -11.560 -1.647 1.00 91.00 214 LEU A O 1
ATOM 1689 N N . SER A 1 215 ? 0.391 -10.583 -1.239 1.00 89.50 215 SER A N 1
ATOM 1690 C CA . SER A 1 215 ? 0.206 -10.702 0.205 1.00 89.50 215 SER A CA 1
ATOM 1691 C C . SER A 1 215 ? -0.813 -9.675 0.702 1.00 89.50 215 SER A C 1
ATOM 1693 O O . SER A 1 215 ? -0.831 -8.523 0.260 1.00 89.50 215 SER A O 1
ATOM 1695 N N . ARG A 1 216 ? -1.610 -10.063 1.705 1.00 88.56 216 ARG A N 1
ATOM 1696 C CA . ARG A 1 216 ? -2.532 -9.148 2.398 1.00 88.56 216 ARG A CA 1
ATOM 1697 C C . ARG A 1 216 ? -1.817 -7.882 2.889 1.00 88.56 216 ARG A C 1
ATOM 1699 O O . ARG A 1 216 ? -2.379 -6.797 2.814 1.00 88.56 216 ARG A O 1
ATOM 1706 N N . GLN A 1 217 ? -0.571 -8.022 3.344 1.00 85.31 217 GLN A N 1
ATOM 1707 C CA . GLN A 1 217 ? 0.276 -6.909 3.777 1.00 85.31 217 GLN A CA 1
ATOM 1708 C C . GLN A 1 217 ? 0.564 -5.917 2.645 1.00 85.31 217 GLN A C 1
ATOM 1710 O O . GLN A 1 217 ? 0.528 -4.712 2.872 1.00 85.31 217 GLN A O 1
ATOM 1715 N N . LYS A 1 218 ? 0.842 -6.397 1.426 1.00 88.56 218 LYS A N 1
ATOM 1716 C CA . LYS A 1 218 ? 1.067 -5.511 0.278 1.00 88.56 218 LYS A CA 1
ATOM 1717 C C . LYS A 1 218 ? -0.202 -4.774 -0.109 1.00 88.56 218 LYS A C 1
ATOM 1719 O O . LYS A 1 218 ? -0.136 -3.564 -0.273 1.00 88.56 218 LYS A O 1
ATOM 1724 N N . LEU A 1 219 ? -1.335 -5.473 -0.159 1.00 90.94 219 LEU A N 1
ATOM 1725 C CA . LEU A 1 219 ? -2.627 -4.841 -0.423 1.00 90.94 219 LEU A CA 1
ATOM 1726 C C . LEU A 1 219 ? -2.936 -3.745 0.607 1.00 90.94 219 LEU A C 1
ATOM 1728 O O . LEU A 1 219 ? -3.272 -2.632 0.223 1.00 90.94 219 LEU A O 1
ATOM 1732 N N . ALA A 1 220 ? -2.762 -4.030 1.902 1.00 89.06 220 ALA A N 1
ATOM 1733 C CA . ALA A 1 220 ? -2.985 -3.051 2.965 1.00 89.06 220 ALA A CA 1
ATOM 1734 C C . ALA A 1 220 ? -2.042 -1.847 2.844 1.00 89.06 220 ALA A C 1
ATOM 1736 O O . ALA A 1 220 ? -2.501 -0.711 2.878 1.00 89.06 220 ALA A O 1
ATOM 1737 N N . SER A 1 221 ? -0.745 -2.094 2.628 1.00 87.25 221 SER A N 1
ATOM 1738 C CA . SER A 1 221 ? 0.242 -1.032 2.418 1.00 87.25 221 SER A CA 1
ATOM 1739 C C . SER A 1 221 ? -0.127 -0.139 1.235 1.00 87.25 221 SER A C 1
ATOM 1741 O O . SER A 1 221 ? 0.005 1.070 1.350 1.00 87.25 221 SER A O 1
ATOM 1743 N N . TRP A 1 222 ? -0.613 -0.699 0.124 1.00 88.88 222 TRP A N 1
ATOM 1744 C CA . TRP A 1 222 ? -1.028 0.091 -1.039 1.00 88.88 222 TRP A CA 1
ATOM 1745 C C . TRP A 1 222 ? -2.249 0.952 -0.748 1.00 88.88 222 TRP A C 1
ATOM 1747 O O . TRP A 1 222 ? -2.247 2.128 -1.093 1.00 88.88 222 TRP A O 1
ATOM 1757 N N . VAL A 1 223 ? -3.257 0.380 -0.084 1.00 88.00 223 VAL A N 1
ATOM 1758 C CA . VAL A 1 223 ? -4.454 1.123 0.321 1.00 88.00 223 VAL A CA 1
ATOM 1759 C C . VAL A 1 223 ? -4.070 2.284 1.236 1.00 88.00 223 VAL A C 1
ATOM 1761 O O . VAL A 1 223 ? -4.514 3.392 0.987 1.00 88.00 223 VAL A O 1
ATOM 1764 N N . ILE A 1 224 ? -3.210 2.063 2.235 1.00 85.81 224 ILE A N 1
ATOM 1765 C CA . ILE A 1 224 ? -2.778 3.113 3.171 1.00 85.81 224 ILE A CA 1
ATOM 1766 C C . ILE A 1 224 ? -1.993 4.212 2.447 1.00 85.81 224 ILE A C 1
ATOM 1768 O O . ILE A 1 224 ? -2.323 5.383 2.590 1.00 85.81 224 ILE A O 1
ATOM 1772 N N . THR A 1 225 ? -0.990 3.847 1.637 1.00 83.12 225 THR A N 1
ATOM 1773 C CA . THR A 1 225 ? -0.151 4.833 0.933 1.00 83.12 225 THR A CA 1
ATOM 1774 C C . THR A 1 225 ? -0.969 5.740 0.017 1.00 83.12 225 THR A C 1
ATOM 1776 O O . THR A 1 225 ? -0.711 6.934 -0.019 1.00 83.12 225 THR A O 1
ATOM 1779 N N . TYR A 1 226 ? -1.958 5.199 -0.698 1.00 77.25 226 TYR A N 1
ATOM 1780 C CA . TYR A 1 226 ? -2.803 6.008 -1.581 1.00 77.25 226 TYR A CA 1
ATOM 1781 C C . TYR A 1 226 ? -3.973 6.686 -0.867 1.00 77.25 226 TYR A C 1
ATOM 1783 O O . TYR A 1 226 ? -4.475 7.685 -1.365 1.00 77.25 226 TYR A O 1
ATOM 1791 N N . TYR A 1 227 ? -4.406 6.180 0.289 1.00 74.19 227 TYR A N 1
ATOM 1792 C CA . TYR A 1 227 ? -5.433 6.838 1.095 1.00 74.19 227 TYR A CA 1
ATOM 1793 C C . TYR A 1 227 ? -4.968 8.208 1.600 1.00 74.19 227 TYR A C 1
ATOM 1795 O O . TYR A 1 227 ? -5.768 9.129 1.654 1.00 74.19 227 TYR A O 1
ATOM 1803 N N . GLU A 1 228 ? -3.681 8.364 1.922 1.00 70.38 228 GLU A N 1
ATOM 1804 C CA . GLU A 1 228 ? -3.107 9.664 2.305 1.00 70.38 228 GLU A CA 1
ATOM 1805 C C . GLU A 1 228 ? -3.032 10.669 1.139 1.00 70.38 228 GLU A C 1
ATOM 1807 O O . GLU A 1 228 ? -2.869 11.866 1.374 1.00 70.38 228 GLU A O 1
ATOM 1812 N N . GLU A 1 229 ? -3.127 10.196 -0.108 1.00 66.81 229 GLU A N 1
ATOM 1813 C CA . GLU A 1 229 ? -3.063 11.021 -1.322 1.00 66.81 229 GLU A CA 1
ATOM 1814 C C . GLU A 1 229 ? -4.450 11.374 -1.901 1.00 66.81 229 GLU A C 1
ATOM 1816 O O . GLU A 1 229 ? -4.519 12.184 -2.829 1.00 66.81 229 GLU A O 1
ATOM 1821 N N . LEU A 1 230 ? -5.532 10.775 -1.380 1.00 57.62 230 LEU A N 1
ATOM 1822 C CA . LEU A 1 230 ? -6.935 11.036 -1.752 1.00 57.62 230 LEU A CA 1
ATOM 1823 C C . LEU A 1 230 ? -7.534 12.195 -0.943 1.00 57.62 230 LEU A C 1
ATOM 1825 O O . LEU A 1 230 ? -8.277 12.993 -1.561 1.00 57.62 230 LEU A O 1
#

Secondary structure (DSSP, 8-state):
-------HHHHHTS-HHHHHHHHHHHHHHHHHHHHHHHHHHHHHHHHHHHHHS-TTT----TTTHHHHHHHHHHHPPPPP-EEEETTEEEE-------EE--TT--EEEEES-TT--SEEE-TTS-EEEEEEEEEEEEEEEETTEEEEEEEEEEEEEES-TTTSSTT--EESSS-----SB-HHHHHHHHHHHHTS---HHHHHHHHHHTT-EE-HHHHHHHHHHHHTT-

Foldseek 3Di:
DDPPPCDPVNLVPDDPVVNVVVVVVVVVVVVVVVVVVVVVVVVVVVVVCCVDPDPVPNPPDDPCPLVVVVVVVVPDDDDFDWDDDPPDIDGDPPPPPQWDDDPPAAEDEDEPQVPPDQWDQDPVRFIKGWDFWDWAWAWADDPVGIHIYTYTWIKIFTPDPVPDDPRDIATVVNDDDNQNHDPRVLVVLLCCVPVVVQQLVNVQVVCVVVVIHHHSVSNSVSNVVCVVVD

Radius of gyration: 32.97 Å; Cα contacts (8 Å, |Δi|>4): 235; chains: 1; bounding box: 62×56×94 Å

Nearest PDB structures (foldseek):
  8s9i-assembly1_A  TM=2.104E-01  e=6.677E-01  Tequatrovirus
  6z8z-assembly2_B  TM=3.753E-01  e=6.926E+00  Pseudomonas aeruginosa PAO1
  8v1y-assembly1_B  TM=2.759E-01  e=3.802E+00  Escherichia coli
  6z9y-assembly4_D  TM=3.869E-01  e=9.926E+00  Pseudomonas aeruginosa PAO1

Solvent-accessible surface area (backbone atoms only — not comparable to full-atom values): 13789 Å² total; per-residue (Å²): 131,87,83,74,73,87,46,75,74,64,58,72,73,50,57,72,67,63,51,53,52,50,52,53,52,51,52,52,52,52,52,53,50,51,52,50,52,50,51,51,52,48,54,50,50,51,54,49,43,73,76,67,48,55,85,89,67,54,92,62,62,96,80,50,69,58,62,56,47,53,56,52,60,76,67,60,83,79,86,84,65,82,53,87,46,103,87,54,79,49,83,59,79,76,76,71,78,41,69,44,71,51,92,85,52,51,74,43,83,43,69,78,43,80,84,64,66,63,59,49,70,47,99,86,72,49,48,23,36,57,51,80,54,51,72,47,67,17,38,29,49,49,96,100,42,70,32,36,35,37,35,35,26,46,20,30,34,61,69,52,76,90,80,39,73,76,89,54,71,47,48,50,66,79,75,72,83,86,57,63,52,32,74,50,32,50,51,53,53,48,44,35,39,72,74,68,64,40,54,58,67,57,52,28,52,52,39,44,74,74,53,27,40,47,36,50,67,50,55,48,50,51,50,53,65,51,56,81,75,108

Sequence (230 aa):
MNDKKITKESLVQMPHEDLAALVFNLSTIIQTQNEEIANLKELYKLRTAERYSSSSEQVGYLFQELEILDAVLAGQPEVEETIEVAAHSRKKRKRANACTAPADTPVCDVFHTEGAEDTMTGKDGIVYKRVEDKTINKMAVIPRKMVVECHHYAQYKALDVEAGKDNKKINLPAKTDALGASPSLVASVVVSKFDDHLPLYRQTEIFRREGFFLSRQKLASWVITYYEEL

pLDDT: mean 79.76, std 15.41, range [39.34, 97.69]

Mean predicted aligned error: 15.62 Å